Protein AF-A0AAD8P318-F1 (afdb_monomer_lite)

Organism: Tagetes erecta (NCBI:txid13708)

Foldseek 3Di:
DVVVVVVVVVVVVVVVVVLVVLLVVDDPVLDDDPDDDSVVSVVSSVVRVVVVVVVVVVVVVVVVVVVPDDLPQWDWAWADPDPFKIKIWTFQPQDVVLQVVLVVLCVVQVWDFPDWADDNHGITITIIGHDDHDPVVSCVSNSCSRNNPDPPPPDPCVVRHDDDPDDDDDDDDDPDDDDDDDDDDDD

Secondary structure (DSSP, 8-state):
-HHHHHHHHHHHHHHHHHHHHHHHTS-GGG---S---HHHHHHHHHHHHHHHHHHHHHHHHHHHHTTSS-----EEEEEEEETTEEEEEEET---HHHHHHHHHHHHHTTEEEEEEE--SSS-EEEEEEESS--HHHHHHHHHHHHH-S-------GGGTS--------------------------

pLDDT: mean 77.19, std 20.26, range [35.16, 97.5]

Structure (mmCIF, N/CA/C/O backbone):
data_AF-A0AAD8P318-F1
#
_entry.id   AF-A0AAD8P318-F1
#
loop_
_atom_site.group_PDB
_atom_site.id
_atom_site.type_symbol
_atom_site.label_atom_id
_atom_site.label_alt_id
_atom_site.label_comp_id
_atom_site.label_asym_id
_atom_site.label_entity_id
_atom_site.label_seq_id
_atom_site.pdbx_PDB_ins_code
_atom_site.Cartn_x
_atom_site.Cartn_y
_atom_site.Cartn_z
_atom_site.occupancy
_atom_site.B_iso_or_equiv
_atom_site.auth_seq_id
_atom_site.auth_comp_id
_atom_site.auth_asym_id
_atom_site.auth_atom_id
_atom_site.pdbx_PDB_model_num
ATOM 1 N N . MET A 1 1 ? -47.553 7.313 37.717 1.00 63.50 1 MET A N 1
ATOM 2 C CA . MET A 1 1 ? -46.240 7.010 38.356 1.00 63.50 1 MET A CA 1
ATOM 3 C C . MET A 1 1 ? -45.489 5.867 37.672 1.00 63.50 1 MET A C 1
ATOM 5 O O . MET A 1 1 ? -44.271 5.961 37.562 1.00 63.50 1 MET A O 1
ATOM 9 N N . LEU A 1 2 ? -46.178 4.807 37.226 1.00 77.75 2 LEU A N 1
ATOM 10 C CA . LEU A 1 2 ? -45.553 3.622 36.622 1.00 77.75 2 LEU A CA 1
ATOM 11 C C . LEU A 1 2 ? -44.839 3.925 35.290 1.00 77.75 2 LEU A C 1
ATOM 13 O O . LEU A 1 2 ? -43.708 3.497 35.098 1.00 77.75 2 LEU A O 1
ATOM 17 N N . GLU A 1 3 ? -45.439 4.752 34.430 1.00 89.31 3 GLU A N 1
ATOM 18 C CA . GLU A 1 3 ? -44.860 5.144 33.133 1.00 89.31 3 GLU A CA 1
ATOM 19 C C . GLU A 1 3 ? -43.492 5.819 33.263 1.00 89.31 3 GLU A C 1
ATOM 21 O O . GLU A 1 3 ? -42.542 5.424 32.592 1.00 89.31 3 GLU A O 1
ATOM 26 N N . ARG A 1 4 ? -43.340 6.769 34.198 1.00 91.88 4 ARG A N 1
ATOM 27 C CA . ARG A 1 4 ? -42.044 7.423 34.455 1.00 91.88 4 ARG A CA 1
ATOM 28 C C . ARG A 1 4 ? -40.967 6.413 34.867 1.00 91.88 4 ARG A C 1
ATOM 30 O O . ARG A 1 4 ? -39.828 6.527 34.425 1.00 91.88 4 ARG A O 1
ATOM 37 N N . LYS A 1 5 ? -41.323 5.397 35.668 1.00 94.56 5 LYS A N 1
ATOM 38 C CA . LYS A 1 5 ? -40.396 4.323 36.071 1.00 94.56 5 LYS A CA 1
ATOM 39 C C . LYS A 1 5 ? -39.997 3.435 34.887 1.00 94.56 5 LYS A C 1
ATOM 41 O O . LYS A 1 5 ? -38.836 3.042 34.802 1.00 94.56 5 LYS A O 1
ATOM 46 N N . VAL A 1 6 ? -40.932 3.130 33.985 1.00 95.75 6 VAL A N 1
ATOM 47 C CA . VAL A 1 6 ? -40.674 2.321 32.780 1.00 95.75 6 VAL A CA 1
ATOM 48 C C . VAL A 1 6 ? -39.768 3.066 31.800 1.00 95.75 6 VAL A C 1
ATOM 50 O O . VAL A 1 6 ? -38.771 2.501 31.353 1.00 95.75 6 VAL A O 1
ATOM 53 N N . ILE A 1 7 ? -40.056 4.341 31.524 1.00 96.00 7 ILE A N 1
ATOM 54 C CA . ILE A 1 7 ? -39.240 5.186 30.637 1.00 96.00 7 ILE A CA 1
ATOM 55 C C . ILE A 1 7 ? -37.797 5.259 31.145 1.00 96.00 7 ILE A C 1
ATOM 57 O O . ILE A 1 7 ? -36.85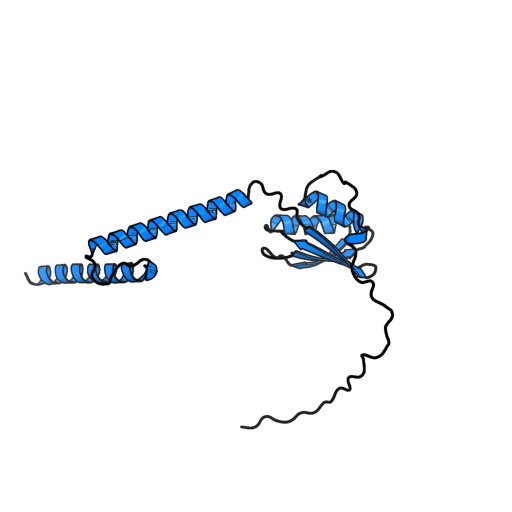1 5.001 30.400 1.00 96.00 7 ILE A O 1
ATOM 61 N N . GLU A 1 8 ? -37.619 5.540 32.433 1.00 97.06 8 GLU A N 1
ATOM 62 C CA . GLU A 1 8 ? -36.293 5.666 33.034 1.00 97.06 8 GLU A CA 1
ATOM 63 C C . GLU A 1 8 ? -35.551 4.314 33.101 1.00 97.06 8 GLU A C 1
ATOM 65 O O . GLU A 1 8 ? -34.338 4.251 32.884 1.00 97.06 8 GLU A O 1
ATOM 70 N N . LYS A 1 9 ? -36.265 3.196 33.294 1.00 95.94 9 LYS A N 1
ATOM 71 C CA . LYS A 1 9 ? -35.682 1.849 33.162 1.00 95.94 9 LYS A CA 1
ATOM 72 C C . LYS A 1 9 ? -35.186 1.586 31.736 1.00 95.94 9 LYS A C 1
ATOM 74 O O . LYS A 1 9 ? -34.059 1.122 31.566 1.00 95.94 9 LYS A O 1
ATOM 79 N N . ASN A 1 10 ? -35.986 1.916 30.723 1.00 97.19 10 ASN A N 1
ATOM 80 C CA . ASN A 1 10 ? -35.607 1.749 29.318 1.00 97.19 10 ASN A CA 1
ATOM 81 C C . ASN A 1 10 ? -34.382 2.599 28.961 1.00 97.19 10 ASN A C 1
ATOM 83 O O . ASN A 1 10 ? -33.467 2.105 28.301 1.00 97.19 10 ASN A O 1
ATOM 87 N N . ARG A 1 11 ? -34.311 3.839 29.461 1.00 97.31 11 ARG A N 1
ATOM 88 C CA . ARG A 1 11 ? -33.149 4.719 29.276 1.00 97.31 11 ARG A CA 1
ATOM 89 C C . ARG A 1 11 ? -31.864 4.096 29.836 1.00 97.31 11 ARG A C 1
ATOM 91 O O . ARG A 1 11 ? -30.849 4.074 29.138 1.00 97.31 11 ARG A O 1
ATOM 98 N N . ARG A 1 12 ? -31.902 3.542 31.056 1.00 96.06 12 ARG A N 1
ATOM 99 C CA . ARG A 1 12 ? -30.741 2.858 31.662 1.00 96.06 12 ARG A CA 1
ATOM 100 C C . ARG A 1 12 ? -30.334 1.599 30.906 1.00 96.06 12 ARG A C 1
ATOM 102 O O . ARG A 1 12 ? -29.145 1.384 30.697 1.00 96.06 12 ARG A O 1
ATOM 109 N N . ASN A 1 13 ? -31.302 0.798 30.466 1.00 96.88 13 ASN A N 1
ATOM 110 C CA . ASN A 1 13 ? -31.024 -0.403 29.679 1.00 96.88 13 ASN A CA 1
ATOM 111 C C . ASN A 1 13 ? -30.355 -0.055 28.345 1.00 96.88 13 ASN A C 1
ATOM 113 O O . ASN A 1 13 ? -29.363 -0.685 27.982 1.00 96.88 13 ASN A O 1
ATOM 117 N N . LYS A 1 14 ? -30.841 0.989 27.659 1.00 97.50 14 LYS A N 1
ATOM 118 C CA . LYS A 1 14 ? -30.218 1.494 26.430 1.00 97.50 14 LYS A CA 1
ATOM 119 C C . LYS A 1 14 ? -28.774 1.926 26.682 1.00 97.50 14 LYS A C 1
ATOM 121 O O . LYS A 1 14 ? -27.883 1.514 25.949 1.00 97.50 14 LYS A O 1
ATOM 126 N N . MET A 1 15 ? -28.538 2.699 27.742 1.00 96.88 15 MET A N 1
ATOM 127 C CA . MET A 1 15 ? -27.191 3.149 28.098 1.00 96.88 15 MET A CA 1
ATOM 128 C C . MET A 1 15 ? -26.251 1.972 28.402 1.00 96.88 15 MET A C 1
ATOM 130 O O . MET A 1 15 ? -25.133 1.924 27.897 1.00 96.88 15 MET A O 1
ATOM 134 N N . LYS A 1 16 ? -26.721 0.975 29.161 1.00 94.56 16 LYS A N 1
ATOM 135 C CA . LYS A 1 16 ? -25.954 -0.244 29.457 1.00 94.56 16 LYS A CA 1
ATOM 136 C C . LYS A 1 16 ? -25.573 -1.010 28.182 1.00 94.56 16 LYS A C 1
ATOM 138 O O . LYS A 1 16 ? -24.446 -1.487 28.079 1.00 94.56 16 LYS A O 1
ATOM 143 N N . GLY A 1 17 ? -26.491 -1.103 27.217 1.00 96.00 17 GLY A N 1
ATOM 144 C CA . GLY A 1 17 ? -26.232 -1.734 25.920 1.00 96.00 17 GLY A CA 1
ATOM 145 C C . GLY A 1 17 ? -25.141 -1.019 25.119 1.00 96.00 17 GLY A C 1
ATOM 146 O O . GLY A 1 17 ? -24.228 -1.671 24.620 1.00 96.00 17 GLY A O 1
ATOM 147 N N . LEU A 1 18 ? -25.190 0.316 25.064 1.00 97.00 18 LEU A N 1
ATOM 148 C CA . LEU A 1 18 ? -24.184 1.125 24.365 1.00 97.00 18 LEU A CA 1
ATOM 149 C C . LEU A 1 18 ? -22.789 0.970 24.976 1.00 97.00 18 LEU A C 1
ATOM 151 O O . LEU A 1 18 ? -21.822 0.785 24.244 1.00 97.00 18 LEU A O 1
ATOM 155 N N . TYR A 1 19 ? -22.686 0.981 26.308 1.00 93.56 19 TYR A N 1
ATOM 156 C CA . TYR A 1 19 ? -21.416 0.726 26.986 1.00 93.56 19 TYR A CA 1
ATOM 157 C C . TYR A 1 19 ? -20.862 -0.657 26.649 1.00 93.56 19 TYR A C 1
ATOM 159 O O . TYR A 1 19 ? -19.695 -0.775 26.291 1.00 93.56 19 TYR A O 1
ATOM 167 N N . SER A 1 20 ? -21.700 -1.697 26.693 1.00 90.81 20 SER A N 1
ATOM 168 C CA . SER A 1 20 ? -21.271 -3.049 26.325 1.00 90.81 20 SER A CA 1
ATOM 169 C C . SER A 1 20 ? -20.695 -3.089 24.911 1.00 90.81 20 SER A C 1
ATOM 171 O O . SER A 1 20 ? -19.613 -3.633 24.723 1.00 90.81 20 SER A O 1
ATOM 173 N N . GLN A 1 21 ? -21.382 -2.486 23.936 1.00 95.50 21 GLN A N 1
ATOM 174 C CA . GLN A 1 21 ? -20.912 -2.422 22.550 1.00 95.50 21 GLN A CA 1
ATOM 175 C C . GLN A 1 21 ? -19.580 -1.681 22.437 1.00 95.50 21 GLN A C 1
ATOM 177 O O . GLN A 1 21 ? -18.642 -2.203 21.840 1.00 95.50 21 GLN A O 1
ATOM 182 N N . LEU A 1 22 ? -19.470 -0.506 23.059 1.00 93.50 22 LEU A N 1
ATOM 183 C CA . LEU A 1 22 ? -18.245 0.288 23.047 1.00 93.50 22 LEU A CA 1
ATOM 184 C C . LEU A 1 22 ? -17.044 -0.523 23.548 1.00 93.50 22 LEU A C 1
ATOM 186 O O . LEU A 1 22 ? -16.010 -0.578 22.890 1.00 93.50 22 LEU A O 1
ATOM 190 N N . PHE A 1 23 ? -17.207 -1.209 24.677 1.00 90.12 23 PHE A N 1
ATOM 191 C CA . PHE A 1 23 ? -16.124 -1.958 25.306 1.00 90.12 23 PHE A CA 1
ATOM 192 C C . PHE A 1 23 ? -15.734 -3.233 24.546 1.00 90.12 23 PHE A C 1
ATOM 194 O O . PHE A 1 23 ? -14.609 -3.706 24.704 1.00 90.12 23 PHE A O 1
ATOM 201 N N . THR A 1 24 ? -16.613 -3.779 23.697 1.00 91.25 24 THR A N 1
ATOM 202 C CA . THR A 1 24 ? -16.249 -4.905 22.814 1.00 91.25 24 THR A CA 1
ATOM 203 C C . THR A 1 24 ? -15.310 -4.510 21.675 1.00 91.25 24 THR A C 1
ATOM 205 O O . THR A 1 24 ? -14.599 -5.368 21.166 1.00 91.25 24 THR A O 1
ATOM 208 N N . LEU A 1 25 ? -15.269 -3.228 21.296 1.00 93.25 25 LEU A N 1
ATOM 209 C CA . LEU A 1 25 ? -14.419 -2.730 20.207 1.00 93.25 25 LEU A CA 1
ATOM 210 C C . LEU A 1 25 ? -12.960 -2.508 20.629 1.00 93.25 25 LEU A C 1
ATOM 212 O O . LEU A 1 25 ? -12.109 -2.235 19.786 1.00 93.25 25 LEU A O 1
ATOM 216 N N . ILE A 1 26 ? -12.674 -2.595 21.927 1.00 90.50 26 ILE A N 1
ATOM 217 C CA . ILE A 1 26 ? -11.338 -2.377 22.476 1.00 90.50 26 ILE A CA 1
ATOM 218 C C . ILE A 1 26 ? -10.582 -3.715 22.470 1.00 90.50 26 ILE A C 1
ATOM 220 O O . ILE A 1 26 ? -11.139 -4.717 22.930 1.00 90.50 26 ILE A O 1
ATOM 224 N N . PRO A 1 27 ? -9.330 -3.765 21.984 1.00 89.44 27 PRO A N 1
ATOM 225 C CA . PRO A 1 27 ? -8.508 -4.969 22.044 1.00 89.44 27 PRO A CA 1
ATOM 226 C C . PRO A 1 27 ? -8.208 -5.413 23.479 1.00 89.44 27 PRO A C 1
ATOM 228 O O . PRO A 1 27 ? -8.004 -4.584 24.362 1.00 89.44 27 PRO A O 1
ATOM 231 N N . ASP A 1 28 ? -8.096 -6.722 23.705 1.00 83.25 28 ASP A N 1
ATOM 232 C CA . ASP A 1 28 ? -7.900 -7.277 25.053 1.00 83.25 28 ASP A CA 1
ATOM 233 C C . ASP A 1 28 ? -6.576 -6.863 25.703 1.00 83.25 28 ASP A C 1
ATOM 235 O O . ASP A 1 28 ? -6.523 -6.665 26.909 1.00 83.25 28 ASP A O 1
ATOM 239 N N . HIS A 1 29 ? -5.525 -6.637 24.909 1.00 80.06 29 HIS A N 1
ATOM 240 C CA . HIS A 1 29 ? -4.244 -6.118 25.402 1.00 80.06 29 HIS A CA 1
ATOM 241 C C . HIS A 1 29 ? -4.310 -4.651 25.860 1.00 80.06 29 HIS A C 1
ATOM 243 O O . HIS A 1 29 ? -3.356 -4.150 26.448 1.00 80.06 29 HIS A O 1
ATOM 249 N N . PHE A 1 30 ? -5.406 -3.956 25.548 1.00 78.31 30 PHE A N 1
ATOM 250 C CA . PHE A 1 30 ? -5.651 -2.563 25.914 1.00 78.31 30 PHE A CA 1
ATOM 251 C C . PHE A 1 30 ? -6.640 -2.437 27.082 1.00 78.31 30 PHE A C 1
ATOM 253 O O . PHE A 1 30 ? -6.758 -1.367 27.673 1.00 78.31 30 PHE A O 1
ATOM 260 N N . LYS A 1 31 ? -7.350 -3.522 27.419 1.00 77.56 31 LYS A N 1
ATOM 261 C CA . LYS A 1 31 ? -8.238 -3.589 28.581 1.00 77.56 31 LYS A CA 1
ATOM 262 C C . LYS A 1 31 ? -7.391 -3.862 29.815 1.00 77.56 31 LYS A C 1
ATOM 264 O O . LYS A 1 31 ? -6.701 -4.882 29.869 1.00 77.56 31 LYS A O 1
ATOM 269 N N . SER A 1 32 ? -7.456 -2.999 30.824 1.00 68.56 32 SER A N 1
ATOM 270 C CA . SER A 1 32 ? -7.006 -3.408 32.152 1.00 68.56 32 SER A CA 1
ATOM 271 C C . SER A 1 32 ? -8.096 -4.259 32.834 1.00 68.56 32 SER A C 1
ATOM 273 O O . SER A 1 32 ? -9.156 -4.527 32.268 1.00 68.56 32 SER A O 1
ATOM 275 N N . LYS A 1 33 ? -7.774 -4.820 34.001 1.00 63.50 33 LYS A N 1
ATOM 276 C CA . LYS A 1 33 ? -8.455 -5.952 34.664 1.00 63.50 33 LYS A CA 1
ATOM 277 C C . LYS A 1 33 ? -9.998 -5.868 34.659 1.00 63.50 33 LYS A C 1
ATOM 279 O O . LYS A 1 33 ? -10.583 -4.810 34.802 1.00 63.50 33 LYS A O 1
ATOM 284 N N . GLU A 1 34 ? -10.673 -7.015 34.599 1.00 58.41 34 GLU A N 1
ATOM 285 C CA . GLU A 1 34 ? -12.116 -7.179 34.310 1.00 58.41 34 GLU A CA 1
ATOM 286 C C . GLU A 1 34 ? -13.117 -6.428 35.239 1.00 58.41 34 GLU A C 1
ATOM 288 O O . GLU A 1 34 ? -14.288 -6.251 34.891 1.00 58.41 34 GLU A O 1
ATOM 293 N N . THR A 1 35 ? -12.672 -5.911 36.391 1.00 61.31 35 THR A N 1
ATOM 294 C CA . THR A 1 35 ? -13.485 -5.242 37.431 1.00 61.31 35 THR A CA 1
ATOM 295 C C . THR A 1 35 ? -13.300 -3.719 37.507 1.00 61.31 35 THR A C 1
ATOM 297 O O . THR A 1 35 ? -13.149 -3.169 38.595 1.00 61.31 35 THR A O 1
ATOM 300 N N . LEU A 1 36 ? -13.309 -3.020 36.372 1.00 65.56 36 LEU A N 1
ATOM 301 C CA . LEU A 1 36 ? -13.204 -1.550 36.343 1.00 65.56 36 LEU A CA 1
ATOM 302 C C . LEU A 1 36 ? -14.562 -0.856 36.452 1.00 65.56 36 LEU A C 1
ATOM 304 O O . LEU A 1 36 ? -15.568 -1.315 35.893 1.00 65.56 36 LEU A O 1
ATOM 308 N N . GLU A 1 37 ? -14.557 0.296 37.119 1.00 84.25 37 GLU A N 1
ATOM 309 C CA . GLU A 1 37 ? -15.672 1.237 37.139 1.00 84.25 37 GLU A CA 1
ATOM 310 C C . GLU A 1 37 ? -15.964 1.747 35.711 1.00 84.25 37 GLU A C 1
ATOM 312 O O . GLU A 1 37 ? -15.061 1.870 34.881 1.00 84.25 37 GLU A O 1
ATOM 317 N N . ILE A 1 38 ? -17.232 2.053 35.389 1.00 85.50 38 ILE A N 1
ATOM 318 C CA . ILE A 1 38 ? -17.640 2.471 34.026 1.00 85.50 38 ILE A CA 1
ATOM 319 C C . ILE A 1 38 ? -16.801 3.663 33.536 1.00 85.50 38 ILE A C 1
ATOM 321 O O . ILE A 1 38 ? -16.453 3.721 32.360 1.00 85.50 38 ILE A O 1
ATOM 325 N N . SER A 1 39 ? -16.463 4.590 34.436 1.00 87.00 39 SER A N 1
ATOM 326 C CA . SER A 1 39 ? -15.660 5.778 34.128 1.00 87.00 39 SER A CA 1
ATOM 327 C C . SER A 1 39 ? -14.256 5.425 33.636 1.00 87.00 39 SER A C 1
ATOM 329 O O . SER A 1 39 ? -13.783 5.981 32.647 1.00 87.00 39 SER A O 1
ATOM 331 N N . GLU A 1 40 ? -13.605 4.472 34.293 1.00 86.94 40 GLU A N 1
ATOM 332 C CA . GLU A 1 40 ? -12.235 4.070 33.982 1.00 86.94 40 GLU A CA 1
ATOM 333 C C . GLU A 1 40 ? -12.168 3.358 32.629 1.00 86.94 40 GLU A C 1
ATOM 335 O O . GLU A 1 40 ? -11.345 3.688 31.781 1.00 86.94 40 GLU A O 1
ATOM 340 N N . ARG A 1 41 ? -13.147 2.497 32.344 1.00 88.19 41 ARG A N 1
ATOM 341 C CA . ARG A 1 41 ? -13.249 1.829 31.040 1.00 88.19 41 ARG A CA 1
ATOM 342 C C . ARG A 1 41 ? -13.572 2.795 29.891 1.00 88.19 41 ARG A C 1
ATOM 344 O O . ARG A 1 41 ? -13.136 2.603 28.755 1.00 88.19 41 ARG A O 1
ATOM 351 N N . VAL A 1 42 ? -14.334 3.859 30.163 1.00 91.69 42 VAL A N 1
ATOM 352 C CA . VAL A 1 42 ? -14.539 4.954 29.197 1.00 91.69 42 VAL A CA 1
ATOM 353 C C . VAL A 1 42 ? -13.225 5.691 28.942 1.00 91.69 42 VAL A C 1
ATOM 355 O O . VAL A 1 42 ? -12.919 5.978 27.787 1.00 91.69 42 VAL A O 1
ATOM 358 N N . TYR A 1 43 ? -12.431 5.947 29.981 1.00 90.88 43 TYR A N 1
ATOM 359 C CA . TYR A 1 43 ? -11.116 6.568 29.836 1.00 90.88 43 TYR A CA 1
ATOM 360 C C . TYR A 1 43 ? -10.165 5.713 28.985 1.00 90.88 43 TYR A C 1
ATOM 362 O O . TYR A 1 43 ? -9.601 6.224 28.022 1.00 90.88 43 TYR A O 1
ATOM 370 N N . GLU A 1 44 ? -10.090 4.400 29.228 1.00 90.88 44 GLU A N 1
ATOM 371 C CA . GLU A 1 44 ? -9.322 3.467 28.383 1.00 90.88 44 GLU A CA 1
ATOM 372 C C . GLU A 1 44 ? -9.752 3.526 26.911 1.00 90.88 44 GLU A C 1
ATOM 374 O O . GLU A 1 44 ? -8.918 3.527 26.004 1.00 90.88 44 GLU A O 1
ATOM 379 N N . THR A 1 45 ? -11.064 3.628 26.665 1.00 93.62 45 THR A N 1
ATOM 380 C CA . THR A 1 45 ? -11.606 3.780 25.307 1.00 93.62 45 THR A CA 1
ATOM 381 C C . THR A 1 45 ? -11.090 5.057 24.643 1.00 93.62 45 THR A C 1
ATOM 383 O O . THR A 1 45 ? -10.723 5.043 23.467 1.00 93.62 45 THR A O 1
ATOM 386 N N . ILE A 1 46 ? -11.056 6.167 25.386 1.00 94.94 46 ILE A N 1
ATOM 387 C CA . ILE A 1 46 ? -10.559 7.458 24.896 1.00 94.94 46 ILE A CA 1
ATOM 388 C C . ILE A 1 46 ? -9.075 7.340 24.550 1.00 94.94 46 ILE A C 1
ATOM 390 O O . ILE A 1 46 ? -8.689 7.671 23.428 1.00 94.94 46 ILE A O 1
ATOM 394 N N . THR A 1 47 ? -8.270 6.785 25.456 1.00 94.12 47 THR A N 1
ATOM 395 C CA . THR A 1 47 ? -6.836 6.565 25.232 1.00 94.12 47 THR A CA 1
ATOM 396 C C . THR A 1 47 ? -6.583 5.678 24.010 1.00 94.12 47 THR A C 1
ATOM 398 O O . THR A 1 47 ? -5.694 5.964 23.204 1.00 94.12 47 THR A O 1
ATOM 401 N N . TYR A 1 48 ? -7.394 4.635 23.806 1.00 95.12 48 TYR A N 1
ATOM 402 C CA . TYR A 1 48 ? -7.292 3.785 22.620 1.00 95.12 48 TYR A CA 1
ATOM 403 C C . TYR A 1 48 ? -7.566 4.568 21.330 1.00 95.12 48 TYR A C 1
ATOM 405 O O . TYR A 1 48 ? -6.771 4.506 20.388 1.00 95.12 48 TYR A O 1
ATOM 413 N N . ILE A 1 49 ? -8.641 5.361 21.295 1.00 96.69 49 ILE A N 1
ATOM 414 C CA . ILE A 1 49 ? -8.979 6.208 20.141 1.00 96.69 49 ILE A CA 1
ATOM 415 C C . ILE A 1 49 ? -7.852 7.205 19.837 1.00 96.69 49 ILE A C 1
ATOM 417 O O . ILE A 1 49 ? -7.508 7.404 18.670 1.00 96.69 49 ILE A O 1
ATOM 421 N N . GLU A 1 50 ? -7.261 7.823 20.858 1.00 96.94 50 GLU A N 1
ATOM 422 C CA . GLU A 1 50 ? -6.125 8.738 20.694 1.00 96.94 50 GLU A CA 1
ATOM 423 C C . GLU A 1 50 ? -4.897 8.025 20.117 1.00 96.94 50 GLU A C 1
ATOM 425 O O . GLU A 1 50 ? -4.280 8.528 19.175 1.00 96.94 50 GLU A O 1
ATOM 430 N N . SER A 1 51 ? -4.600 6.814 20.596 1.00 94.62 51 SER A N 1
ATOM 431 C CA . SER A 1 51 ? -3.497 6.000 20.072 1.00 94.62 51 SER A CA 1
ATOM 432 C C . SER A 1 51 ? -3.685 5.640 18.591 1.00 94.62 51 SER A C 1
ATOM 434 O O . SER A 1 51 ? -2.742 5.726 17.800 1.00 94.62 51 SER A O 1
ATOM 436 N N . LEU A 1 52 ? -4.916 5.310 18.180 1.00 95.56 52 LEU A N 1
ATOM 437 C CA . LEU A 1 52 ? -5.247 5.031 16.783 1.00 95.56 52 LEU A CA 1
ATOM 438 C C . LEU A 1 52 ? -5.081 6.276 15.910 1.00 95.56 52 LEU A C 1
ATOM 440 O O . LEU A 1 52 ? -4.499 6.185 14.828 1.00 95.56 52 LEU A O 1
ATOM 444 N N . LYS A 1 53 ? -5.540 7.441 16.383 1.00 96.12 53 LYS A N 1
ATOM 445 C CA . LYS A 1 53 ? -5.362 8.716 15.670 1.00 96.12 53 LYS A CA 1
ATOM 446 C C . LYS A 1 53 ? -3.881 9.033 15.450 1.00 96.12 53 LYS A C 1
ATOM 448 O O . LYS A 1 53 ? -3.490 9.311 14.318 1.00 96.12 53 LYS A O 1
ATOM 453 N N . ALA A 1 54 ? -3.059 8.913 16.493 1.00 95.56 54 ALA A N 1
ATOM 454 C CA . ALA A 1 54 ? -1.617 9.141 16.402 1.00 95.56 54 ALA A CA 1
ATOM 455 C C . ALA A 1 54 ? -0.927 8.148 15.446 1.00 95.56 54 ALA A C 1
ATOM 457 O O . ALA A 1 54 ? -0.048 8.526 14.668 1.00 95.56 54 ALA A O 1
ATOM 458 N N . ASN A 1 55 ? -1.350 6.880 15.447 1.00 94.44 55 ASN A N 1
ATOM 459 C CA . ASN A 1 55 ? -0.836 5.879 14.510 1.00 94.44 55 ASN A CA 1
ATOM 460 C C . ASN A 1 55 ? -1.188 6.206 13.054 1.00 94.44 55 ASN A C 1
ATOM 462 O O . ASN A 1 55 ? -0.322 6.091 12.184 1.00 94.44 55 ASN A O 1
ATOM 466 N N . ILE A 1 56 ? -2.418 6.649 12.781 1.00 94.69 56 ILE A N 1
ATOM 467 C CA . ILE A 1 56 ? -2.837 7.077 11.437 1.00 94.69 56 ILE A CA 1
ATOM 468 C C . ILE A 1 56 ? -1.990 8.263 10.965 1.00 94.69 56 ILE A C 1
ATOM 470 O O . ILE A 1 56 ? -1.495 8.247 9.837 1.00 94.69 56 ILE A O 1
ATOM 474 N N . GLU A 1 57 ? -1.766 9.260 11.823 1.00 93.44 57 GLU A N 1
ATOM 475 C CA . GLU A 1 57 ? -0.919 10.413 11.505 1.00 93.44 57 GLU A CA 1
ATOM 476 C C . GLU A 1 57 ? 0.532 9.995 11.227 1.00 93.44 57 GLU A C 1
ATOM 478 O O . GLU A 1 57 ? 1.121 10.405 10.229 1.00 93.44 57 GLU A O 1
ATOM 483 N N . LYS A 1 58 ? 1.093 9.092 12.038 1.00 91.44 58 LYS A N 1
ATOM 484 C CA . LYS A 1 58 ? 2.442 8.549 11.828 1.00 91.44 58 LYS A CA 1
ATOM 485 C C . LYS A 1 58 ? 2.567 7.793 10.505 1.00 91.44 58 LYS A C 1
ATOM 487 O O . LYS A 1 58 ? 3.577 7.937 9.817 1.00 91.44 58 LYS A O 1
ATOM 492 N N . ILE A 1 59 ? 1.571 6.984 10.142 1.00 89.06 59 ILE A N 1
ATOM 493 C CA . ILE A 1 59 ? 1.550 6.262 8.860 1.00 89.06 59 ILE A CA 1
ATOM 494 C C . ILE A 1 59 ? 1.433 7.254 7.697 1.00 89.06 59 ILE A C 1
ATOM 496 O O . ILE A 1 59 ? 2.145 7.108 6.703 1.00 89.06 59 ILE A O 1
ATOM 500 N N . LYS A 1 60 ? 0.604 8.294 7.835 1.00 82.56 60 LYS A N 1
ATOM 501 C CA . LYS A 1 60 ? 0.468 9.355 6.833 1.00 82.56 60 LYS A CA 1
ATOM 502 C C . LYS A 1 60 ? 1.774 10.132 6.645 1.00 82.56 60 LYS A C 1
ATOM 504 O O . LYS A 1 60 ? 2.249 10.228 5.522 1.00 82.56 60 LYS A O 1
ATOM 509 N N . ASN A 1 61 ? 2.420 10.561 7.725 1.00 74.56 61 ASN A N 1
ATOM 510 C CA . ASN A 1 61 ? 3.700 11.270 7.657 1.00 74.56 61 ASN A CA 1
ATOM 511 C C . ASN A 1 61 ? 4.816 10.389 7.079 1.00 74.56 61 ASN A C 1
ATOM 513 O O . ASN A 1 61 ? 5.676 10.889 6.366 1.00 74.56 61 ASN A O 1
ATOM 517 N N . LYS A 1 62 ? 4.801 9.071 7.321 1.00 70.12 62 LYS A N 1
ATOM 518 C CA . LYS A 1 62 ? 5.722 8.137 6.649 1.00 70.12 62 LYS A CA 1
ATOM 519 C C . LYS A 1 62 ? 5.433 8.009 5.155 1.00 70.12 62 LYS A C 1
ATOM 521 O O . LYS A 1 62 ? 6.381 7.927 4.380 1.00 70.12 62 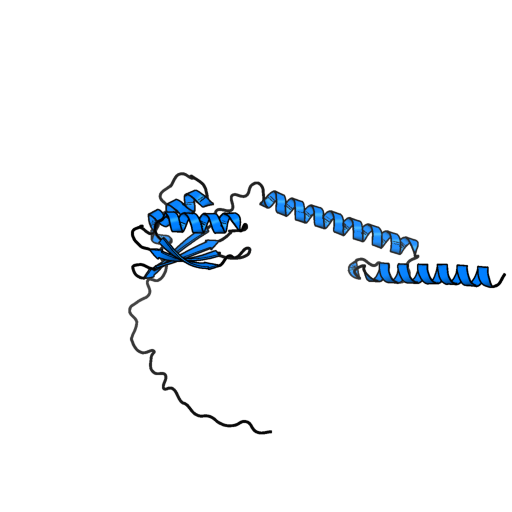LYS A O 1
ATOM 526 N N . LYS A 1 63 ? 4.161 8.004 4.748 1.00 60.25 63 LYS A N 1
ATOM 527 C CA . LYS A 1 63 ? 3.756 8.015 3.336 1.00 60.25 63 LYS A CA 1
ATOM 528 C C . LYS A 1 63 ? 4.158 9.325 2.650 1.00 60.25 63 LYS A C 1
ATOM 530 O O . LYS A 1 63 ? 4.647 9.270 1.528 1.00 60.25 63 LYS A O 1
ATOM 535 N N . ASP A 1 64 ? 4.043 10.458 3.337 1.00 50.84 64 ASP A N 1
ATOM 536 C CA . ASP A 1 64 ? 4.417 11.774 2.807 1.00 50.84 64 ASP A CA 1
ATOM 537 C C . ASP A 1 64 ? 5.948 11.984 2.821 1.00 50.84 64 ASP A C 1
ATOM 539 O O . ASP A 1 64 ? 6.498 12.539 1.875 1.00 50.84 64 ASP A O 1
ATOM 543 N N . ALA A 1 65 ? 6.673 11.422 3.796 1.00 49.97 65 ALA A N 1
ATOM 544 C CA . ALA A 1 65 ? 8.142 11.364 3.802 1.00 49.97 65 ALA A CA 1
ATOM 545 C C . ALA A 1 65 ? 8.721 10.379 2.765 1.00 49.97 65 ALA A C 1
ATOM 547 O O . ALA A 1 65 ? 9.872 10.506 2.370 1.00 49.97 65 ALA A O 1
ATOM 548 N N . HIS A 1 66 ? 7.929 9.410 2.292 1.00 46.06 66 HIS A N 1
ATOM 549 C CA . HIS A 1 66 ? 8.258 8.594 1.113 1.00 46.06 66 HIS A CA 1
ATOM 550 C C . HIS A 1 66 ? 7.680 9.176 -0.190 1.00 46.06 66 HIS A C 1
ATOM 552 O O . HIS A 1 66 ? 7.932 8.628 -1.261 1.00 46.06 66 HIS A O 1
ATOM 558 N N . GLY A 1 67 ? 6.903 10.261 -0.105 1.00 44.84 67 GLY A N 1
ATOM 559 C CA . GLY A 1 67 ? 6.382 11.030 -1.238 1.00 44.84 67 GLY A CA 1
ATOM 560 C C . GLY A 1 67 ? 7.199 12.289 -1.542 1.00 44.84 67 GLY A C 1
ATOM 561 O O . GLY A 1 67 ? 7.076 12.846 -2.628 1.00 44.84 67 GLY A O 1
ATOM 562 N N . ALA A 1 68 ? 8.067 12.711 -0.622 1.00 48.41 68 ALA A N 1
ATOM 563 C CA . ALA A 1 68 ? 8.999 13.811 -0.805 1.00 48.41 68 ALA A CA 1
ATOM 564 C C . ALA A 1 68 ? 10.394 13.380 -0.326 1.00 48.41 68 ALA A C 1
ATOM 566 O O . ALA A 1 68 ? 10.656 13.319 0.869 1.00 48.41 68 ALA A O 1
ATOM 567 N N . SER A 1 69 ? 11.296 13.109 -1.273 1.00 49.44 69 SER A N 1
ATOM 568 C CA . SER A 1 69 ? 12.723 12.844 -1.036 1.00 49.44 69 SER A CA 1
ATOM 569 C C . SER A 1 69 ? 13.097 11.450 -0.507 1.00 49.44 69 SER A C 1
ATOM 571 O O . SER A 1 69 ? 13.842 11.306 0.457 1.00 49.44 69 SER A O 1
ATOM 573 N N . THR A 1 70 ? 12.731 10.408 -1.249 1.00 42.34 70 THR A N 1
ATOM 574 C CA . THR A 1 70 ? 13.769 9.448 -1.651 1.00 42.34 70 THR A CA 1
ATOM 575 C C . THR A 1 70 ? 13.710 9.369 -3.162 1.00 42.34 70 THR A C 1
ATOM 577 O O . THR A 1 70 ? 12.672 9.052 -3.736 1.00 42.34 70 THR A O 1
ATOM 580 N N . SER A 1 71 ? 14.806 9.709 -3.824 1.00 54.94 71 SER A N 1
ATOM 581 C CA . SER A 1 71 ? 15.126 9.171 -5.137 1.00 54.94 71 SER A CA 1
ATOM 582 C C . SER A 1 71 ? 15.186 7.649 -4.987 1.00 54.94 71 SER A C 1
ATOM 584 O O . SER A 1 71 ? 16.253 7.066 -4.825 1.00 54.94 71 SER A O 1
ATOM 586 N N . GLN A 1 72 ? 14.022 6.992 -4.939 1.00 55.00 72 GLN A N 1
ATOM 587 C CA . GLN A 1 72 ? 13.939 5.574 -5.239 1.00 55.00 72 GLN A CA 1
ATOM 588 C C . GLN A 1 72 ? 14.342 5.480 -6.700 1.00 55.00 72 GLN A C 1
ATOM 590 O O . GLN A 1 72 ? 13.531 5.751 -7.580 1.00 55.00 72 GLN A O 1
ATOM 595 N N . SER A 1 73 ? 15.628 5.214 -6.928 1.00 65.88 73 SER A N 1
ATOM 596 C CA . SER A 1 73 ? 16.137 4.877 -8.247 1.00 65.88 73 SER A CA 1
ATOM 597 C C . SER A 1 73 ? 15.287 3.717 -8.739 1.00 65.88 73 SER A C 1
ATOM 599 O O . SER A 1 73 ? 15.267 2.652 -8.120 1.00 65.88 73 SER A O 1
ATOM 601 N N . LEU A 1 74 ? 14.501 3.972 -9.776 1.00 82.00 74 LEU A N 1
ATOM 602 C CA . LEU A 1 74 ? 13.684 2.964 -10.421 1.00 82.00 74 LEU A CA 1
ATOM 603 C C . LEU A 1 74 ? 14.648 2.045 -11.156 1.00 82.00 74 LEU A C 1
ATOM 605 O O . LEU A 1 74 ? 15.468 2.500 -11.956 1.00 82.00 74 LEU A O 1
ATOM 609 N N . GLU A 1 75 ? 14.583 0.764 -10.829 1.00 86.56 75 GLU A N 1
ATOM 610 C CA . GLU A 1 75 ? 15.408 -0.248 -11.467 1.00 86.56 75 GLU A CA 1
ATOM 611 C C . GLU A 1 75 ? 14.712 -0.693 -12.749 1.00 86.56 75 GLU A C 1
ATOM 613 O O . GLU A 1 75 ? 13.530 -1.052 -12.730 1.00 86.56 75 GLU A O 1
ATOM 618 N N . ILE A 1 76 ? 15.440 -0.623 -13.861 1.00 89.94 76 ILE A N 1
ATOM 619 C CA . ILE A 1 76 ? 14.965 -1.017 -15.183 1.00 89.94 76 ILE A CA 1
ATOM 620 C C . ILE A 1 76 ? 15.821 -2.197 -15.619 1.00 89.94 76 ILE A C 1
ATOM 622 O O . ILE A 1 76 ? 17.043 -2.080 -15.674 1.00 89.94 76 ILE A O 1
ATOM 626 N N . GLN A 1 77 ? 15.182 -3.307 -15.963 1.00 90.62 77 GLN A N 1
ATOM 627 C CA . GLN A 1 77 ? 15.838 -4.465 -16.558 1.00 90.62 77 GLN A CA 1
ATOM 628 C C . GLN A 1 77 ? 15.166 -4.754 -17.898 1.00 90.62 77 GLN A C 1
ATOM 630 O O . GLN A 1 77 ? 13.937 -4.745 -17.992 1.00 90.62 77 GLN A O 1
ATOM 635 N N . ILE A 1 78 ? 15.962 -4.983 -18.939 1.00 91.31 78 ILE A N 1
ATOM 636 C CA . ILE A 1 78 ? 15.463 -5.354 -20.263 1.00 91.31 78 ILE A CA 1
ATOM 637 C C . ILE A 1 78 ? 16.091 -6.691 -20.622 1.00 91.31 78 ILE A C 1
ATOM 639 O O . ILE A 1 78 ? 17.312 -6.796 -20.675 1.00 91.31 78 ILE A O 1
ATOM 643 N N . HIS A 1 79 ? 15.247 -7.689 -20.846 1.00 87.44 79 HIS A N 1
ATOM 644 C CA . HIS A 1 79 ? 15.654 -9.032 -21.229 1.00 87.44 79 HIS A CA 1
ATOM 645 C C . HIS A 1 79 ? 15.272 -9.261 -22.686 1.00 87.44 79 HIS A C 1
ATOM 647 O O . HIS A 1 79 ? 14.096 -9.139 -23.042 1.00 87.44 79 HIS A O 1
ATOM 653 N N . GLU A 1 80 ? 16.262 -9.583 -23.513 1.00 88.94 80 GLU A N 1
ATOM 654 C CA . GLU A 1 80 ? 16.038 -9.981 -24.899 1.00 88.94 80 GLU A CA 1
ATOM 655 C C . GLU A 1 80 ? 15.552 -11.431 -24.921 1.00 88.94 80 GLU A C 1
ATOM 657 O O . GLU A 1 80 ? 16.246 -12.335 -24.463 1.00 88.94 80 GLU A O 1
ATOM 662 N N . MET A 1 81 ? 14.332 -11.649 -25.412 1.00 82.56 81 MET A N 1
ATOM 663 C CA . MET A 1 81 ? 13.742 -12.990 -25.503 1.00 82.56 81 MET A CA 1
ATOM 664 C C . MET A 1 81 ? 13.924 -13.584 -26.905 1.00 82.56 81 MET A C 1
ATOM 666 O O . MET A 1 81 ? 13.933 -14.802 -27.068 1.00 82.56 81 MET A O 1
ATOM 670 N N . SER A 1 82 ? 14.020 -12.729 -27.929 1.00 81.50 82 SER A N 1
ATOM 671 C CA . SER A 1 82 ? 14.272 -13.099 -29.327 1.00 81.50 82 SER A CA 1
ATOM 672 C C . SER A 1 82 ? 14.753 -11.880 -30.128 1.00 81.50 82 SER A C 1
ATOM 674 O O . SER A 1 82 ? 14.744 -10.768 -29.610 1.00 81.50 82 SER A O 1
ATOM 676 N N . LEU A 1 83 ? 15.096 -12.075 -31.407 1.00 81.50 83 LEU A N 1
ATOM 677 C CA . LEU A 1 83 ? 15.650 -11.039 -32.295 1.00 81.50 83 LEU A CA 1
ATOM 678 C C . LEU A 1 83 ? 14.832 -9.734 -32.360 1.00 81.50 83 LEU A C 1
ATOM 680 O O . LEU A 1 83 ? 15.402 -8.669 -32.593 1.00 81.50 83 LEU A O 1
ATOM 684 N N . ASP A 1 84 ? 13.510 -9.807 -32.196 1.00 86.94 84 ASP A N 1
ATOM 685 C CA . ASP A 1 84 ? 12.601 -8.660 -32.246 1.00 86.94 84 ASP A CA 1
ATOM 686 C C . ASP A 1 84 ? 11.688 -8.558 -31.017 1.00 86.94 84 ASP A C 1
ATOM 688 O O . ASP A 1 84 ? 10.749 -7.769 -31.037 1.00 86.94 84 ASP A O 1
ATOM 692 N N . ALA A 1 85 ? 11.924 -9.304 -29.932 1.00 89.25 85 ALA A N 1
ATOM 693 C CA . ALA A 1 85 ? 11.032 -9.276 -28.768 1.00 89.25 85 ALA A CA 1
ATOM 694 C C . ALA A 1 85 ? 11.772 -9.197 -27.433 1.00 89.25 85 ALA A C 1
ATOM 696 O O . ALA A 1 85 ? 12.647 -10.016 -27.149 1.00 89.25 85 ALA A O 1
ATOM 697 N N . ASP A 1 86 ? 11.314 -8.275 -26.581 1.00 90.81 86 ASP A N 1
ATOM 698 C CA . ASP A 1 86 ? 11.890 -8.003 -25.265 1.00 90.81 86 ASP A CA 1
ATOM 699 C C . ASP A 1 86 ? 10.857 -8.027 -24.150 1.00 90.81 86 ASP A C 1
ATOM 701 O O . ASP A 1 86 ? 9.669 -7.729 -24.341 1.00 90.81 86 ASP A O 1
ATOM 705 N N . VAL A 1 87 ? 11.359 -8.282 -22.946 1.00 91.12 87 VAL A N 1
ATOM 706 C CA . VAL A 1 87 ? 10.637 -8.076 -21.694 1.00 91.12 87 VAL A CA 1
ATOM 707 C C . VAL A 1 87 ? 11.310 -6.960 -20.907 1.00 91.12 87 VAL A C 1
ATOM 709 O O . VAL A 1 87 ? 12.464 -7.069 -20.495 1.00 91.12 87 VAL A O 1
ATOM 712 N N . VAL A 1 88 ? 10.562 -5.886 -20.664 1.00 91.75 88 VAL A N 1
ATOM 713 C CA . VAL A 1 88 ? 10.981 -4.764 -19.820 1.00 91.75 88 VAL A CA 1
ATOM 714 C C . VAL A 1 88 ? 10.347 -4.919 -18.442 1.00 91.75 88 VAL A C 1
ATOM 716 O O . VAL A 1 88 ? 9.121 -4.952 -18.307 1.00 91.75 88 VAL A O 1
ATOM 719 N N . LEU A 1 89 ? 11.186 -4.979 -17.415 1.00 90.25 89 LEU A N 1
ATOM 720 C CA . LEU A 1 89 ? 10.799 -5.023 -16.010 1.00 90.25 89 LEU A CA 1
ATOM 721 C C . LEU A 1 89 ? 11.179 -3.698 -15.359 1.00 90.25 89 LEU A C 1
ATOM 723 O O . LEU A 1 89 ? 12.322 -3.253 -15.460 1.00 90.25 89 LEU A O 1
ATOM 727 N N . ILE A 1 90 ? 10.217 -3.065 -14.690 1.00 91.06 90 ILE A N 1
ATOM 728 C CA . ILE A 1 90 ? 10.455 -1.815 -13.967 1.00 91.06 90 ILE A CA 1
ATOM 729 C C . ILE A 1 90 ? 9.965 -1.960 -12.535 1.00 91.06 90 ILE A C 1
ATOM 731 O O . ILE A 1 90 ? 8.759 -2.054 -12.273 1.00 91.06 90 ILE A O 1
ATOM 735 N N . THR A 1 91 ? 10.911 -1.950 -11.602 1.00 85.69 91 THR A N 1
ATOM 736 C CA . THR A 1 91 ? 10.644 -2.098 -10.171 1.00 85.69 91 THR A CA 1
ATOM 737 C C . THR A 1 91 ? 10.518 -0.729 -9.512 1.00 85.69 91 THR A C 1
ATOM 739 O O . THR A 1 91 ? 11.308 0.178 -9.763 1.00 85.69 91 THR A O 1
ATOM 742 N N . GLY A 1 92 ? 9.516 -0.574 -8.641 1.00 82.62 92 GLY A N 1
ATOM 743 C CA . GLY A 1 92 ? 9.300 0.653 -7.863 1.00 82.62 92 GLY A CA 1
ATOM 744 C C . GLY A 1 92 ? 8.294 1.643 -8.463 1.00 82.62 92 GLY A C 1
ATOM 745 O O . GLY A 1 92 ? 8.095 2.723 -7.905 1.00 82.62 92 GLY A O 1
ATOM 746 N N . LEU A 1 93 ? 7.606 1.284 -9.553 1.00 85.25 93 LEU A N 1
ATOM 747 C CA . LEU A 1 93 ? 6.504 2.073 -10.113 1.00 85.25 93 LEU A CA 1
ATOM 748 C C . LEU A 1 93 ? 5.286 2.077 -9.174 1.00 85.25 93 LEU A C 1
ATOM 750 O O . LEU A 1 93 ? 4.468 1.165 -9.175 1.00 85.25 93 LEU A O 1
ATOM 754 N N . LYS A 1 94 ? 5.138 3.139 -8.376 1.00 80.81 94 LYS A N 1
ATOM 755 C CA . LYS A 1 94 ? 4.039 3.256 -7.398 1.00 80.81 94 LYS A CA 1
ATOM 756 C C . LYS A 1 94 ? 2.748 3.849 -7.961 1.00 80.81 94 LYS A C 1
ATOM 758 O O . LYS A 1 94 ? 1.672 3.560 -7.445 1.00 80.81 94 LYS A O 1
ATOM 763 N N . ASN A 1 95 ? 2.844 4.685 -8.997 1.00 83.88 95 ASN A N 1
ATOM 764 C CA . ASN A 1 95 ? 1.705 5.443 -9.516 1.00 83.88 95 ASN A CA 1
ATOM 765 C C . ASN A 1 95 ? 1.332 4.993 -10.928 1.00 83.88 95 ASN A C 1
ATOM 767 O O . ASN A 1 95 ? 2.195 4.831 -11.792 1.00 83.88 95 ASN A O 1
ATOM 771 N N . GLN A 1 96 ? 0.027 4.911 -11.187 1.00 86.00 96 GLN A N 1
ATOM 772 C CA . GLN A 1 96 ? -0.505 4.549 -12.500 1.00 86.00 96 GLN A CA 1
ATOM 773 C C . GLN A 1 96 ? -0.145 5.577 -13.591 1.00 86.00 96 GLN A C 1
ATOM 775 O O . GLN A 1 96 ? -0.025 5.222 -14.759 1.00 86.00 96 GLN A O 1
ATOM 780 N N . SER A 1 97 ? 0.082 6.845 -13.228 1.00 86.50 97 SER A N 1
ATOM 781 C CA . SER A 1 97 ? 0.555 7.873 -14.166 1.00 86.50 97 SER A CA 1
ATOM 782 C C . SER A 1 97 ? 1.914 7.515 -14.772 1.00 86.50 97 SER A C 1
ATOM 784 O O . SER A 1 97 ? 2.043 7.525 -15.993 1.00 86.50 97 SER A O 1
ATOM 786 N N . HIS A 1 98 ? 2.876 7.107 -13.935 1.00 88.12 98 HIS A N 1
ATOM 787 C CA . HIS A 1 98 ? 4.207 6.692 -14.381 1.00 88.12 98 HIS A CA 1
ATOM 788 C C . HIS A 1 98 ? 4.154 5.423 -15.233 1.00 88.12 98 HIS A C 1
ATOM 790 O O . HIS A 1 98 ? 4.891 5.302 -16.203 1.00 88.12 98 HIS A O 1
ATOM 796 N N . PHE A 1 99 ? 3.243 4.499 -14.921 1.00 92.75 99 PHE A N 1
ATOM 797 C CA . PHE A 1 99 ? 3.007 3.327 -15.762 1.00 92.75 99 PHE A CA 1
ATOM 798 C C . PHE A 1 99 ? 2.573 3.723 -17.185 1.00 92.75 99 PHE A C 1
ATOM 800 O O . PHE A 1 99 ? 3.130 3.229 -18.163 1.00 92.75 99 PHE A O 1
ATOM 807 N N . TYR A 1 100 ? 1.643 4.673 -17.327 1.00 93.75 100 TYR A N 1
ATOM 808 C CA . TYR A 1 100 ? 1.254 5.172 -18.650 1.00 93.75 100 TYR A CA 1
ATOM 809 C C . TYR A 1 100 ? 2.347 6.002 -19.336 1.00 93.75 100 TYR A C 1
ATOM 811 O O . TYR A 1 100 ? 2.445 5.970 -20.562 1.00 93.75 100 TYR A O 1
ATOM 819 N N . ASP A 1 101 ? 3.168 6.736 -18.581 1.00 92.75 101 ASP A N 1
ATOM 820 C CA . ASP A 1 101 ? 4.344 7.431 -19.121 1.00 92.75 101 ASP A CA 1
ATOM 821 C C . ASP A 1 101 ? 5.348 6.451 -19.744 1.00 92.75 101 ASP A C 1
ATOM 823 O O . ASP A 1 101 ? 5.885 6.716 -20.823 1.00 92.75 101 ASP A O 1
ATOM 827 N N . VAL A 1 102 ? 5.555 5.295 -19.107 1.00 93.88 102 VAL A N 1
ATOM 828 C CA . VAL A 1 102 ? 6.392 4.212 -19.640 1.00 93.88 102 VAL A CA 1
ATOM 829 C C . VAL A 1 102 ? 5.805 3.659 -20.936 1.00 93.88 102 VAL A C 1
ATOM 831 O O . VAL A 1 102 ? 6.524 3.600 -21.929 1.00 93.88 102 VAL A O 1
ATOM 834 N N . ILE A 1 103 ? 4.506 3.336 -20.974 1.00 94.31 103 ILE A N 1
ATOM 835 C CA . ILE A 1 103 ? 3.847 2.842 -22.200 1.00 94.31 103 ILE A CA 1
ATOM 836 C C . ILE A 1 103 ? 4.011 3.844 -23.346 1.00 94.31 103 ILE A C 1
ATOM 838 O O . ILE A 1 103 ? 4.411 3.463 -24.443 1.00 94.31 103 ILE A O 1
ATOM 842 N N . ARG A 1 104 ? 3.766 5.135 -23.088 1.00 94.06 104 ARG A N 1
ATOM 843 C CA . ARG A 1 104 ? 3.964 6.199 -24.087 1.00 94.06 104 ARG A CA 1
ATOM 844 C C . ARG A 1 104 ? 5.412 6.299 -24.555 1.00 94.06 104 ARG A C 1
ATOM 846 O O . ARG A 1 104 ? 5.663 6.576 -25.722 1.00 94.06 104 ARG A O 1
ATOM 853 N N . THR A 1 105 ? 6.364 6.110 -23.650 1.00 93.38 105 THR A N 1
ATOM 854 C 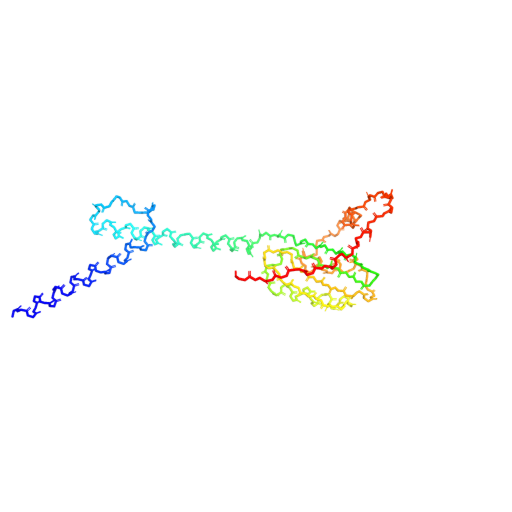CA . THR A 1 105 ? 7.789 6.179 -23.987 1.00 93.38 105 THR A CA 1
ATOM 855 C C . THR A 1 105 ? 8.211 5.001 -24.844 1.00 93.38 105 THR A C 1
ATOM 857 O O . THR A 1 105 ? 8.948 5.212 -25.801 1.00 93.38 105 THR A O 1
ATOM 860 N N . LEU A 1 106 ? 7.725 3.795 -24.543 1.00 92.62 106 LEU A N 1
ATOM 861 C CA . LEU A 1 106 ? 7.941 2.598 -25.358 1.00 92.62 106 LEU A CA 1
ATOM 862 C C . LEU A 1 106 ? 7.344 2.778 -26.764 1.00 92.62 106 LEU A C 1
ATOM 864 O O . LEU A 1 106 ? 8.054 2.622 -27.752 1.00 92.62 106 LEU A O 1
ATOM 868 N N . ASP A 1 107 ? 6.109 3.265 -26.866 1.00 90.38 107 ASP A N 1
ATOM 869 C CA . ASP A 1 107 ? 5.488 3.595 -28.157 1.00 90.38 107 ASP A CA 1
ATOM 870 C C . ASP A 1 107 ? 6.321 4.632 -28.946 1.00 90.38 107 ASP A C 1
ATOM 872 O O . ASP A 1 107 ? 6.664 4.441 -30.114 1.00 90.38 107 ASP A O 1
ATOM 876 N N . HIS A 1 108 ? 6.801 5.685 -28.273 1.00 89.62 108 HIS A N 1
ATOM 877 C CA . HIS A 1 108 ? 7.693 6.684 -28.874 1.00 89.62 108 HIS A CA 1
ATOM 878 C C . HIS A 1 108 ? 9.108 6.155 -29.192 1.00 89.62 108 HIS A C 1
ATOM 880 O O . HIS A 1 108 ? 9.878 6.778 -29.933 1.00 89.62 108 HIS A O 1
ATOM 886 N N . CYS A 1 109 ? 9.490 5.007 -28.636 1.00 85.69 109 CYS A N 1
ATOM 887 C CA . CYS A 1 109 ? 10.695 4.282 -29.023 1.00 85.69 109 CYS A CA 1
ATOM 888 C C . CYS A 1 109 ? 10.524 3.521 -30.343 1.00 85.69 109 CYS A C 1
ATOM 890 O O . CYS A 1 109 ? 11.513 3.010 -30.861 1.00 85.69 109 CYS A O 1
ATOM 892 N N . GLY A 1 110 ? 9.318 3.478 -30.914 1.00 84.12 110 GLY A N 1
ATOM 893 C CA . GLY A 1 110 ? 9.032 2.673 -32.095 1.00 84.12 110 GLY A CA 1
ATOM 894 C C . GLY A 1 110 ? 8.969 1.183 -31.768 1.00 84.12 110 GLY A C 1
ATOM 895 O O . GLY A 1 110 ? 9.340 0.365 -32.611 1.00 84.12 110 GLY A O 1
ATOM 896 N N . THR A 1 111 ? 8.550 0.837 -30.549 1.00 90.25 111 THR A N 1
ATOM 897 C CA . THR A 1 111 ? 8.211 -0.536 -30.168 1.00 90.25 111 THR A CA 1
ATOM 898 C C . THR A 1 111 ? 6.699 -0.719 -30.154 1.00 90.25 111 THR A C 1
ATOM 900 O O . THR A 1 111 ? 5.954 0.237 -29.947 1.00 90.25 111 THR A O 1
ATOM 903 N N . ASP A 1 112 ? 6.247 -1.954 -30.354 1.00 92.31 112 ASP A N 1
ATOM 904 C CA . ASP A 1 112 ? 4.843 -2.317 -30.170 1.00 92.31 112 ASP A CA 1
ATOM 905 C C . ASP A 1 112 ? 4.679 -3.004 -28.818 1.00 92.31 112 ASP A C 1
ATOM 907 O O . ASP A 1 112 ? 5.198 -4.098 -28.596 1.00 92.31 112 ASP A O 1
ATOM 911 N N . VAL A 1 113 ? 3.952 -2.371 -27.898 1.00 93.88 113 VAL A N 1
ATOM 912 C CA . VAL A 1 113 ? 3.661 -2.955 -26.584 1.00 93.88 113 VAL A CA 1
ATOM 913 C C . VAL A 1 113 ? 2.556 -4.001 -26.739 1.00 93.88 113 VAL A C 1
ATOM 915 O O . VAL A 1 113 ? 1.389 -3.661 -26.923 1.00 93.88 113 VAL A O 1
ATOM 918 N N . MET A 1 114 ? 2.920 -5.280 -26.657 1.00 92.75 114 MET A N 1
ATOM 919 C CA . MET A 1 114 ? 1.990 -6.405 -26.796 1.00 92.75 114 MET A CA 1
ATOM 920 C C . MET A 1 114 ? 1.266 -6.739 -25.494 1.00 92.75 114 MET A C 1
ATOM 922 O O . MET A 1 114 ? 0.080 -7.070 -25.497 1.00 92.75 114 MET A O 1
ATOM 926 N N . HIS A 1 115 ? 1.984 -6.669 -24.376 1.00 93.62 115 HIS A N 1
ATOM 927 C CA . HIS A 1 115 ? 1.434 -6.939 -23.055 1.00 93.62 115 HIS A CA 1
ATOM 928 C C . HIS A 1 115 ? 2.011 -5.956 -22.046 1.00 93.62 115 HIS A C 1
ATOM 930 O O . HIS A 1 115 ? 3.196 -5.638 -22.094 1.00 93.62 115 HIS A O 1
ATOM 936 N N . ALA A 1 116 ? 1.178 -5.484 -21.125 1.00 95.31 116 ALA A N 1
ATOM 937 C CA . ALA A 1 116 ? 1.596 -4.601 -20.050 1.00 95.31 116 ALA A CA 1
ATOM 938 C C . ALA A 1 116 ? 0.840 -4.965 -18.774 1.00 95.31 116 ALA A C 1
ATOM 940 O O . ALA A 1 116 ? -0.392 -5.017 -18.767 1.00 95.31 116 ALA A O 1
ATOM 941 N N . ASN A 1 117 ? 1.580 -5.180 -17.693 1.00 95.44 117 ASN A N 1
ATOM 942 C CA . ASN A 1 117 ? 1.035 -5.496 -16.384 1.00 95.44 117 ASN A CA 1
ATOM 943 C C . ASN A 1 117 ? 1.563 -4.504 -15.345 1.00 95.44 117 ASN A C 1
ATOM 945 O O .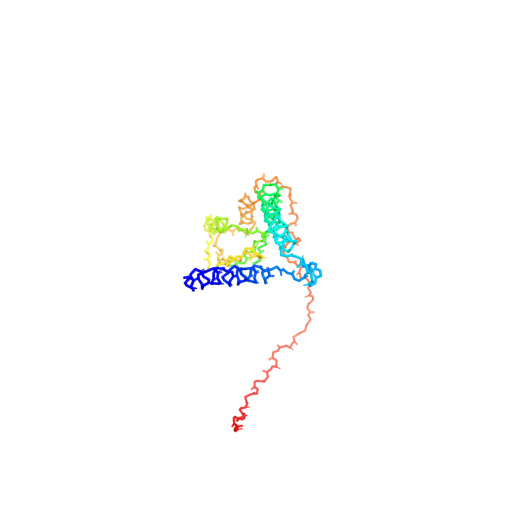 ASN A 1 117 ? 2.775 -4.334 -15.193 1.00 95.44 117 ASN A O 1
ATOM 949 N N . PHE A 1 118 ? 0.649 -3.856 -14.624 1.00 93.88 118 PHE A N 1
ATOM 950 C CA . PHE A 1 118 ? 0.989 -2.913 -13.564 1.00 93.88 118 PHE A CA 1
ATOM 951 C C . PHE A 1 118 ? 1.029 -3.615 -12.208 1.00 93.88 118 PHE A C 1
ATOM 953 O O . PHE A 1 118 ? 0.091 -4.320 -11.835 1.00 93.88 118 PHE A O 1
ATOM 960 N N . SER A 1 119 ? 2.077 -3.344 -11.432 1.00 91.56 119 SER A N 1
ATOM 961 C CA . SER A 1 119 ? 2.187 -3.799 -10.048 1.00 91.56 119 SER A CA 1
ATOM 962 C C . SER A 1 119 ? 2.668 -2.667 -9.149 1.00 91.56 119 SER A C 1
ATOM 964 O O . SER A 1 119 ? 3.735 -2.105 -9.368 1.00 91.56 119 SER A O 1
ATOM 966 N N . ALA A 1 120 ? 1.891 -2.353 -8.108 1.00 82.38 120 ALA A N 1
ATOM 967 C CA . ALA A 1 120 ? 2.244 -1.326 -7.123 1.00 82.38 120 ALA A CA 1
ATOM 968 C C . ALA A 1 120 ? 3.220 -1.829 -6.040 1.00 82.38 120 ALA A C 1
ATOM 970 O O . ALA A 1 120 ? 3.821 -1.027 -5.324 1.00 82.38 120 ALA A O 1
ATOM 971 N N . CYS A 1 121 ? 3.350 -3.152 -5.890 1.00 81.38 121 CYS A N 1
ATOM 972 C CA . CYS A 1 121 ? 4.160 -3.799 -4.852 1.00 81.38 121 CYS A CA 1
ATOM 973 C C . CYS A 1 121 ? 5.248 -4.723 -5.424 1.00 81.38 121 CYS A C 1
ATOM 975 O O . CYS A 1 121 ? 5.897 -5.432 -4.662 1.00 81.38 121 CYS A O 1
ATOM 977 N N . GLY A 1 122 ? 5.452 -4.718 -6.742 1.00 86.00 122 GLY A N 1
ATOM 978 C CA . GLY A 1 122 ? 6.441 -5.539 -7.438 1.00 86.00 122 GLY A CA 1
ATOM 979 C C . GLY A 1 122 ? 6.825 -4.935 -8.793 1.00 86.00 122 GLY A C 1
ATOM 980 O O . GLY A 1 122 ? 6.506 -3.771 -9.048 1.00 86.00 122 GLY A O 1
ATOM 981 N N . PRO A 1 123 ? 7.505 -5.697 -9.664 1.00 90.06 123 PRO A N 1
ATOM 982 C CA . PRO A 1 123 ? 7.875 -5.228 -10.993 1.00 90.06 123 PRO A CA 1
ATOM 983 C C . PRO A 1 123 ? 6.638 -5.029 -11.871 1.00 90.06 123 PRO A C 1
ATOM 985 O O . PRO A 1 123 ? 5.776 -5.906 -11.963 1.00 90.06 123 PRO A O 1
ATOM 988 N N . SER A 1 124 ? 6.558 -3.887 -12.546 1.00 94.44 124 SER A N 1
ATOM 989 C CA . SER A 1 124 ? 5.663 -3.750 -13.697 1.00 94.44 124 SER A CA 1
ATOM 990 C C . SER A 1 124 ? 6.348 -4.360 -14.917 1.00 94.44 124 SER A C 1
ATOM 992 O O . SER A 1 124 ? 7.538 -4.131 -15.130 1.00 94.44 124 SER A O 1
ATOM 994 N N . THR A 1 125 ? 5.612 -5.157 -15.687 1.00 94.81 125 THR A N 1
ATOM 995 C CA . THR A 1 125 ? 6.154 -5.954 -16.801 1.00 94.81 125 THR A CA 1
ATOM 996 C C . THR A 1 125 ? 5.577 -5.468 -18.123 1.00 94.81 125 THR A C 1
ATOM 998 O O . THR A 1 125 ? 4.366 -5.259 -18.217 1.00 94.81 125 THR A O 1
ATOM 1001 N N . PHE A 1 126 ? 6.420 -5.322 -19.144 1.00 95.56 126 PHE A N 1
ATOM 1002 C CA . PHE A 1 126 ? 6.017 -4.950 -20.498 1.00 95.56 126 PHE A CA 1
ATOM 1003 C C . PHE A 1 126 ? 6.654 -5.905 -21.503 1.00 95.56 126 PHE A C 1
ATOM 1005 O O . PHE A 1 126 ? 7.873 -6.030 -21.542 1.00 95.56 126 PHE A O 1
ATOM 1012 N N . HIS A 1 127 ? 5.837 -6.548 -22.329 1.00 94.06 127 HIS A N 1
ATOM 1013 C CA . HIS A 1 127 ? 6.306 -7.327 -23.470 1.00 94.06 127 HIS A CA 1
ATOM 1014 C C . HIS A 1 127 ? 6.220 -6.437 -24.696 1.00 94.06 127 HIS A C 1
ATOM 1016 O O . HIS A 1 127 ? 5.137 -5.927 -25.016 1.00 94.06 127 HIS A O 1
ATOM 1022 N N . VAL A 1 128 ? 7.352 -6.234 -25.357 1.00 94.25 128 VAL A N 1
ATOM 1023 C CA . VAL A 1 128 ? 7.465 -5.301 -26.475 1.00 94.25 128 VAL A CA 1
ATOM 1024 C C . VAL A 1 128 ? 8.074 -5.993 -27.683 1.00 94.25 128 VAL A C 1
ATOM 1026 O O . VAL A 1 128 ? 9.032 -6.747 -27.546 1.00 94.25 128 VAL A O 1
ATOM 1029 N N . ASN A 1 129 ? 7.524 -5.722 -28.866 1.00 93.06 129 ASN A N 1
ATOM 1030 C CA . ASN A 1 129 ? 8.175 -6.054 -30.127 1.00 93.06 129 ASN A CA 1
ATOM 1031 C C . ASN A 1 129 ? 9.013 -4.848 -30.586 1.00 93.06 129 ASN A C 1
ATOM 1033 O O . ASN A 1 129 ? 8.517 -3.720 -30.708 1.00 93.06 129 ASN A O 1
ATOM 1037 N N . ARG A 1 130 ? 10.303 -5.085 -30.798 1.00 87.88 130 ARG A N 1
ATOM 1038 C CA . ARG A 1 130 ? 11.319 -4.116 -31.180 1.00 87.88 130 ARG A CA 1
ATOM 1039 C C . ARG A 1 130 ? 11.392 -4.025 -32.704 1.00 87.88 130 ARG A C 1
ATOM 1041 O O . ARG A 1 130 ? 11.819 -4.949 -33.378 1.00 87.88 130 ARG A O 1
ATOM 1048 N N . LYS A 1 131 ? 11.046 -2.865 -33.273 1.00 85.44 131 LYS A N 1
ATOM 1049 C CA . LYS A 1 131 ? 11.095 -2.682 -34.737 1.00 85.44 131 LYS A CA 1
ATOM 1050 C C . LYS A 1 131 ? 12.468 -2.259 -35.250 1.00 85.44 131 LYS A C 1
ATOM 1052 O O . LYS A 1 131 ? 13.012 -2.865 -36.165 1.00 85.44 131 LYS A O 1
ATOM 1057 N N . LYS A 1 132 ? 12.976 -1.128 -34.752 1.00 77.88 132 LYS A N 1
ATOM 1058 C CA . LYS A 1 132 ? 14.180 -0.455 -35.289 1.00 77.88 132 LYS A CA 1
ATOM 1059 C C . LYS A 1 132 ? 15.050 0.220 -34.229 1.00 77.88 132 LYS A C 1
ATOM 1061 O O . LYS A 1 132 ? 15.991 0.922 -34.583 1.00 77.88 132 LYS A O 1
ATOM 1066 N N . ILE A 1 133 ? 14.702 0.085 -32.954 1.00 84.31 133 ILE A N 1
ATOM 1067 C CA . ILE A 1 133 ? 15.434 0.718 -31.857 1.00 84.31 133 ILE A CA 1
ATOM 1068 C C . ILE A 1 133 ? 16.411 -0.281 -31.245 1.00 84.31 133 ILE A C 1
ATOM 1070 O O . ILE A 1 133 ? 16.111 -1.464 -31.191 1.00 84.31 133 ILE A O 1
ATOM 1074 N N . GLU A 1 134 ? 17.569 0.179 -30.788 1.00 86.25 134 GLU A N 1
ATOM 1075 C CA . GLU A 1 134 ? 18.500 -0.633 -30.004 1.00 86.25 134 GLU A CA 1
ATOM 1076 C C . GLU A 1 134 ? 18.040 -0.713 -28.534 1.00 86.25 134 GLU A C 1
ATOM 1078 O O . GLU A 1 134 ? 17.488 0.260 -28.008 1.00 86.25 134 GLU A O 1
ATOM 1083 N N . VAL A 1 135 ? 18.290 -1.834 -27.837 1.00 86.50 135 VAL A N 1
ATOM 1084 C CA . VAL A 1 135 ? 17.965 -1.985 -26.396 1.00 86.50 135 VAL A CA 1
ATOM 1085 C C . VAL A 1 135 ? 18.496 -0.809 -25.584 1.00 86.50 135 VAL A C 1
ATOM 1087 O O . VAL A 1 135 ? 17.793 -0.252 -24.741 1.00 86.50 135 VAL A O 1
ATOM 1090 N N . MET A 1 136 ? 19.724 -0.385 -25.882 1.00 85.12 136 MET A N 1
ATOM 1091 C CA . MET A 1 136 ? 20.392 0.698 -25.167 1.00 85.12 136 MET A CA 1
ATOM 1092 C C . MET A 1 136 ? 19.687 2.041 -25.316 1.00 85.12 136 MET A C 1
ATOM 1094 O O . MET A 1 136 ? 19.596 2.809 -24.354 1.00 85.12 136 MET A O 1
ATOM 1098 N N . ASP A 1 137 ? 19.143 2.330 -26.494 1.00 88.31 137 ASP A N 1
ATOM 1099 C CA . ASP A 1 137 ? 18.370 3.548 -26.718 1.00 88.31 137 ASP A CA 1
ATOM 1100 C C . ASP A 1 137 ? 17.027 3.504 -25.985 1.00 88.31 137 ASP A C 1
ATOM 1102 O O . ASP A 1 137 ? 16.589 4.525 -25.438 1.00 88.31 137 ASP A O 1
ATOM 1106 N N . MET A 1 138 ? 16.400 2.326 -25.928 1.00 89.44 138 MET A N 1
ATOM 1107 C CA . MET A 1 138 ? 15.182 2.095 -25.151 1.00 89.44 138 MET A CA 1
ATOM 1108 C C . MET A 1 138 ? 15.440 2.317 -23.655 1.00 89.44 138 MET A C 1
ATOM 1110 O O . MET A 1 138 ? 14.767 3.139 -23.026 1.00 89.44 138 MET A O 1
ATOM 1114 N N . TYR A 1 139 ? 16.473 1.670 -23.107 1.00 89.88 139 TYR A N 1
ATOM 1115 C CA . TYR A 1 139 ? 16.893 1.829 -21.716 1.00 89.88 139 TYR A CA 1
ATOM 1116 C C . TYR A 1 139 ? 17.202 3.290 -21.386 1.00 89.88 139 TYR A C 1
ATOM 1118 O O . TYR A 1 139 ? 16.686 3.829 -20.409 1.00 89.88 139 TYR A O 1
ATOM 1126 N N . ARG A 1 140 ? 17.985 3.982 -22.225 1.00 88.88 140 ARG A N 1
ATOM 1127 C CA . ARG A 1 140 ? 18.363 5.385 -21.995 1.00 88.88 140 ARG A CA 1
ATOM 1128 C C . ARG A 1 140 ? 17.143 6.304 -21.921 1.00 88.88 140 ARG A C 1
ATOM 1130 O O . ARG A 1 140 ? 17.109 7.207 -21.082 1.00 88.88 140 ARG A O 1
ATOM 1137 N N . LYS A 1 141 ? 16.148 6.096 -22.790 1.00 90.75 141 LYS A N 1
ATOM 1138 C CA . LYS A 1 141 ? 14.899 6.875 -22.791 1.00 90.75 141 LYS A CA 1
ATOM 1139 C C . LYS A 1 141 ? 14.063 6.602 -21.540 1.00 90.75 141 LYS A C 1
ATOM 1141 O O . LYS A 1 141 ? 13.613 7.558 -20.909 1.00 90.75 141 LYS A O 1
ATOM 1146 N N . LEU A 1 142 ? 13.917 5.336 -21.148 1.00 90.88 142 LEU A N 1
ATOM 1147 C CA . LEU A 1 142 ? 13.207 4.947 -19.926 1.00 90.88 142 LEU A CA 1
ATOM 1148 C C . LEU A 1 142 ? 13.901 5.485 -18.670 1.00 90.88 142 LEU A C 1
ATOM 1150 O O . LEU A 1 142 ? 13.260 6.104 -17.825 1.00 90.88 142 LEU A O 1
ATOM 1154 N N . ASN A 1 143 ? 15.221 5.332 -18.584 1.00 88.69 143 ASN A N 1
ATOM 1155 C CA . ASN A 1 143 ? 16.016 5.814 -17.462 1.00 88.69 143 ASN A CA 1
ATOM 1156 C C . ASN A 1 143 ? 15.933 7.340 -17.331 1.00 88.69 143 ASN A C 1
ATOM 1158 O O . ASN A 1 143 ? 15.748 7.855 -16.233 1.00 88.69 143 ASN A O 1
ATOM 1162 N N . ARG A 1 144 ? 15.971 8.074 -18.451 1.00 88.94 144 ARG A N 1
ATOM 1163 C CA . ARG A 1 144 ? 15.777 9.532 -18.451 1.00 88.94 144 ARG A CA 1
ATOM 1164 C C . ARG A 1 144 ? 14.397 9.932 -17.927 1.00 88.94 144 ARG A C 1
ATOM 1166 O O . ARG A 1 144 ? 14.298 10.933 -17.221 1.00 88.94 144 ARG A O 1
ATOM 1173 N N . LEU A 1 145 ? 13.349 9.188 -18.288 1.00 88.81 145 LEU A N 1
ATOM 1174 C CA . LEU A 1 145 ? 11.988 9.459 -17.826 1.00 88.81 145 LEU A CA 1
ATOM 1175 C C . LEU A 1 145 ? 11.833 9.201 -16.324 1.00 88.81 145 LEU A C 1
ATOM 1177 O O . LEU A 1 145 ? 11.187 9.982 -15.630 1.00 88.81 145 LEU A O 1
ATOM 1181 N N . LEU A 1 146 ? 12.409 8.103 -15.839 1.00 86.69 146 LEU A N 1
ATOM 1182 C CA . LEU A 1 146 ? 12.144 7.569 -14.505 1.00 86.69 146 LEU A CA 1
ATOM 1183 C C . LEU A 1 146 ? 13.115 8.095 -13.442 1.00 86.69 146 LEU A C 1
ATOM 1185 O O . LEU A 1 146 ? 12.686 8.479 -12.357 1.00 86.69 146 LEU A O 1
ATOM 1189 N N . ASN A 1 147 ? 14.405 8.169 -13.769 1.00 83.69 147 ASN A N 1
ATOM 1190 C CA . ASN A 1 147 ? 15.475 8.565 -12.848 1.00 83.69 147 ASN A CA 1
ATOM 1191 C C . ASN A 1 147 ? 16.002 9.986 -13.116 1.00 83.69 147 ASN A C 1
ATOM 1193 O O . ASN A 1 147 ? 16.865 10.488 -12.394 1.00 83.69 147 ASN A O 1
ATOM 1197 N N . GLY A 1 148 ? 15.466 10.664 -14.135 1.00 73.31 148 GLY A N 1
ATOM 1198 C CA . GLY A 1 148 ? 15.910 11.988 -14.555 1.00 73.31 148 GLY A CA 1
ATOM 1199 C C . GLY A 1 148 ? 17.230 11.963 -15.331 1.00 73.31 148 GLY A C 1
ATOM 1200 O O . GLY A 1 148 ? 17.803 10.922 -15.644 1.00 73.31 148 GLY A O 1
ATOM 1201 N N . SER A 1 149 ? 17.726 13.147 -15.687 1.00 56.78 149 SER A N 1
ATOM 1202 C CA . SER A 1 149 ? 18.974 13.310 -16.442 1.00 56.78 149 SER A CA 1
ATOM 1203 C C . SER A 1 149 ? 20.199 13.263 -15.519 1.00 56.78 149 SER A C 1
ATOM 1205 O O . SER A 1 149 ? 20.898 14.265 -15.372 1.00 56.78 149 SER A O 1
ATOM 1207 N N . LEU A 1 150 ? 20.473 12.133 -14.869 1.00 47.16 150 LEU A N 1
ATOM 1208 C CA . LEU A 1 150 ? 21.777 11.924 -14.230 1.00 47.16 150 LEU A CA 1
ATOM 1209 C C . LEU A 1 150 ? 22.837 11.693 -15.313 1.00 47.16 150 LEU A C 1
ATOM 1211 O O . LEU A 1 150 ? 22.572 11.044 -16.326 1.00 47.16 150 LEU A O 1
ATOM 1215 N N . LYS A 1 151 ? 24.019 12.297 -15.131 1.00 45.72 151 LYS A N 1
ATOM 1216 C CA . LYS A 1 151 ? 25.161 12.123 -16.034 1.00 45.72 151 LYS A CA 1
ATOM 1217 C C . LYS A 1 151 ? 25.412 10.626 -16.176 1.00 45.72 151 LYS A C 1
ATOM 1219 O O . LYS A 1 151 ? 25.580 9.946 -15.171 1.00 45.72 151 LYS A O 1
ATOM 1224 N N . ALA A 1 152 ? 25.390 10.146 -17.413 1.00 44.06 152 ALA A N 1
ATOM 1225 C CA . ALA A 1 152 ? 25.823 8.806 -17.752 1.00 44.06 152 ALA A CA 1
ATOM 1226 C C . ALA A 1 152 ? 27.322 8.714 -17.439 1.00 44.06 152 ALA A C 1
ATOM 1228 O O . ALA A 1 152 ? 28.152 9.000 -18.295 1.00 44.06 152 ALA A O 1
ATOM 1229 N N . GLU A 1 153 ? 27.674 8.410 -16.192 1.00 46.12 153 GLU A N 1
ATOM 1230 C CA . GLU A 1 153 ? 28.876 7.619 -15.976 1.00 46.12 153 GLU A CA 1
ATOM 1231 C C . GLU A 1 153 ? 28.588 6.274 -16.636 1.00 46.12 153 GLU A C 1
ATOM 1233 O O . GLU A 1 153 ? 27.521 5.694 -16.421 1.00 46.12 153 GLU A O 1
ATOM 1238 N N . GLU A 1 154 ? 29.471 5.887 -17.554 1.00 47.53 154 GLU A N 1
ATOM 1239 C CA . GLU A 1 154 ? 29.417 4.644 -18.315 1.00 47.53 154 GLU A CA 1
ATOM 1240 C C . GLU A 1 154 ? 29.282 3.474 -17.337 1.00 47.53 154 GLU A C 1
ATOM 1242 O O . GLU A 1 154 ? 30.257 2.990 -16.770 1.00 47.53 154 GLU A O 1
ATOM 1247 N N . LEU A 1 155 ? 28.039 3.065 -17.083 1.00 48.66 155 LEU A N 1
ATOM 1248 C CA . LEU A 1 155 ? 27.741 1.841 -16.365 1.00 48.66 155 LEU A CA 1
ATOM 1249 C C . LEU A 1 155 ? 28.130 0.697 -17.290 1.00 48.66 155 LEU A C 1
ATOM 1251 O O . LEU A 1 155 ? 27.629 0.616 -18.411 1.00 48.66 155 LEU A O 1
ATOM 1255 N N . ASP A 1 156 ? 29.045 -0.142 -16.818 1.00 44.09 156 ASP A N 1
ATOM 1256 C CA . ASP A 1 156 ? 29.499 -1.342 -17.505 1.00 44.09 156 ASP A CA 1
ATOM 1257 C C . ASP A 1 156 ? 28.309 -2.288 -17.725 1.00 44.09 156 ASP A C 1
ATOM 1259 O O . ASP A 1 156 ? 27.823 -2.968 -16.819 1.00 44.09 156 ASP A O 1
ATOM 1263 N N . VAL A 1 157 ? 27.773 -2.240 -18.942 1.00 47.47 157 VAL A N 1
ATOM 1264 C CA . VAL A 1 157 ? 26.505 -2.867 -19.333 1.00 47.47 157 VAL A CA 1
ATOM 1265 C C . VAL A 1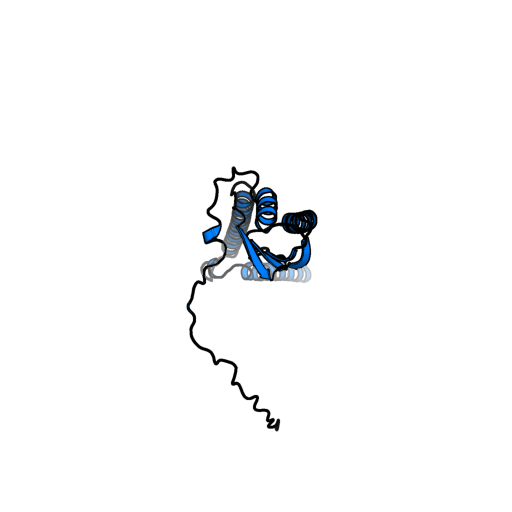 157 ? 26.629 -4.390 -19.428 1.00 47.47 157 VAL A C 1
ATOM 1267 O O . VAL A 1 157 ? 25.621 -5.094 -19.418 1.00 47.47 157 VAL A O 1
ATOM 1270 N N . HIS A 1 158 ? 27.858 -4.908 -19.481 1.00 45.50 158 HIS A N 1
ATOM 1271 C CA . HIS A 1 158 ? 28.128 -6.337 -19.604 1.00 45.50 158 HIS A CA 1
ATOM 1272 C C . HIS A 1 158 ? 27.660 -7.127 -18.372 1.00 45.50 158 HIS A C 1
ATOM 1274 O O . HIS A 1 158 ? 27.259 -8.278 -18.493 1.00 45.50 158 HIS A O 1
ATOM 1280 N N . ALA A 1 159 ? 27.644 -6.507 -17.188 1.00 44.12 159 ALA A N 1
ATOM 1281 C CA . ALA A 1 159 ? 27.186 -7.158 -15.960 1.00 44.12 159 ALA A CA 1
ATOM 1282 C C . ALA A 1 159 ? 25.650 -7.244 -15.834 1.00 44.12 159 ALA A C 1
ATOM 1284 O O . ALA A 1 159 ? 25.152 -8.021 -15.024 1.00 44.12 159 ALA A O 1
ATOM 1285 N N . LEU A 1 160 ? 24.891 -6.452 -16.607 1.00 51.41 160 LEU A N 1
ATOM 1286 C CA . LEU A 1 160 ? 23.422 -6.416 -16.535 1.00 51.41 160 LEU A CA 1
ATOM 1287 C C . LEU A 1 160 ? 22.742 -7.266 -17.624 1.00 51.41 160 LEU A C 1
ATOM 1289 O O . LEU A 1 160 ? 21.537 -7.489 -17.560 1.00 51.41 160 LEU A O 1
ATOM 1293 N N . LEU A 1 161 ? 23.505 -7.740 -18.614 1.00 51.69 161 LEU A N 1
ATOM 1294 C CA . LEU A 1 161 ? 23.027 -8.495 -19.777 1.00 51.69 161 LEU A CA 1
ATOM 1295 C C . LEU A 1 161 ? 23.288 -10.009 -19.652 1.00 51.69 161 LEU A C 1
ATOM 1297 O O . LEU A 1 161 ? 23.700 -10.632 -20.620 1.00 51.69 161 LEU A O 1
ATOM 1301 N N . CYS A 1 162 ? 22.931 -10.595 -18.503 1.00 35.16 162 CYS A N 1
ATOM 1302 C CA . CYS A 1 162 ? 22.919 -12.038 -18.182 1.00 35.16 162 CYS A CA 1
ATOM 1303 C C . CYS A 1 162 ? 24.140 -12.552 -17.394 1.00 35.16 162 CYS A C 1
ATOM 1305 O O . CYS A 1 162 ? 25.284 -12.465 -17.828 1.00 35.16 162 CYS A O 1
ATOM 1307 N N . MET A 1 163 ? 23.862 -13.183 -16.248 1.00 42.41 163 MET A N 1
ATOM 1308 C CA . MET A 1 163 ? 24.632 -14.342 -15.807 1.00 42.41 163 MET A CA 1
ATOM 1309 C C . MET A 1 163 ? 23.987 -15.564 -16.451 1.00 42.41 163 MET A C 1
ATOM 1311 O O . MET A 1 163 ? 22.803 -15.769 -16.221 1.00 42.41 163 MET A O 1
ATOM 1315 N N . GLU A 1 164 ? 24.751 -16.304 -17.253 1.00 41.97 164 GLU A N 1
ATOM 1316 C CA . GLU A 1 164 ? 24.679 -17.761 -17.466 1.00 41.97 164 GLU A CA 1
ATOM 1317 C C . GLU A 1 164 ? 25.686 -18.118 -18.579 1.00 41.97 164 GLU A C 1
ATOM 1319 O O . GLU A 1 164 ? 25.340 -18.387 -19.724 1.00 41.97 164 GLU A O 1
ATOM 1324 N N . GLU A 1 165 ? 26.980 -18.074 -18.246 1.00 47.31 165 GLU A N 1
ATOM 1325 C CA . GLU A 1 165 ? 27.924 -19.018 -18.847 1.00 47.31 165 GLU A CA 1
ATOM 1326 C C . GLU A 1 165 ? 27.815 -20.302 -18.021 1.00 47.31 165 GLU A C 1
ATOM 1328 O O . GLU A 1 165 ? 28.411 -20.377 -16.950 1.00 47.31 165 GLU A O 1
ATOM 1333 N N . GLU A 1 166 ? 27.063 -21.301 -18.486 1.00 38.25 166 GLU A N 1
ATOM 1334 C CA . GLU A 1 166 ? 27.286 -22.684 -18.058 1.00 38.25 166 GLU A CA 1
ATOM 1335 C C . GLU A 1 166 ? 27.304 -23.635 -19.265 1.00 38.25 166 GLU A C 1
ATOM 1337 O O . GLU A 1 166 ? 26.373 -23.728 -20.060 1.00 38.25 166 GLU A O 1
ATOM 1342 N N . GLU A 1 167 ? 28.479 -24.25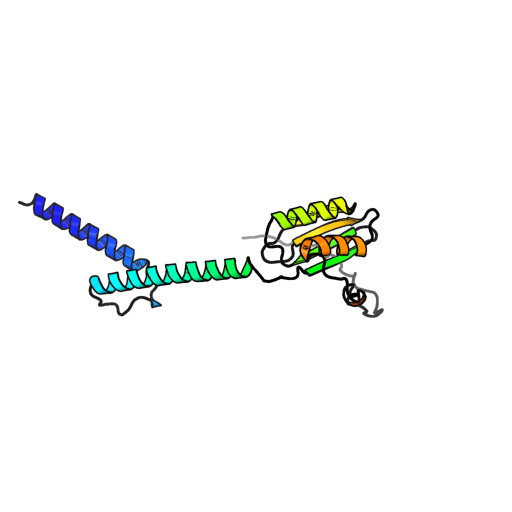0 -19.375 1.00 40.00 167 GLU A N 1
ATOM 1343 C CA . GLU A 1 167 ? 28.956 -25.418 -20.108 1.00 40.00 167 GLU A CA 1
ATOM 1344 C C . GLU A 1 167 ? 28.014 -26.211 -21.033 1.00 40.00 167 GLU A C 1
ATOM 1346 O O . GLU A 1 167 ? 26.934 -26.677 -20.676 1.00 40.00 167 GLU A O 1
ATOM 1351 N N . GLU A 1 168 ? 28.565 -26.529 -22.210 1.00 44.78 168 GLU A N 1
ATOM 1352 C CA . GLU A 1 168 ? 28.219 -27.711 -22.999 1.00 44.78 168 GLU A CA 1
ATOM 1353 C C . GLU A 1 168 ? 28.193 -28.969 -22.113 1.00 44.78 168 GLU A C 1
ATOM 1355 O O . GLU A 1 168 ? 29.231 -29.467 -21.676 1.00 44.78 168 GLU A O 1
ATOM 1360 N N . GLY A 1 169 ? 27.000 -29.517 -21.882 1.00 39.09 169 GLY A N 1
ATOM 1361 C CA . GLY A 1 169 ? 26.818 -30.660 -20.993 1.00 39.09 169 GLY A CA 1
ATOM 1362 C C . GLY A 1 169 ? 25.628 -31.541 -21.355 1.00 39.09 169 GLY A C 1
ATOM 1363 O O . GLY A 1 169 ? 24.672 -31.618 -20.602 1.00 39.09 169 GLY A O 1
ATOM 1364 N N . ASN A 1 170 ? 25.762 -32.264 -22.468 1.00 38.97 170 ASN A N 1
ATOM 1365 C CA . ASN A 1 170 ? 25.110 -33.544 -22.774 1.00 38.97 170 ASN A CA 1
ATOM 1366 C C . ASN A 1 170 ? 23.578 -33.568 -23.009 1.00 38.97 170 ASN A C 1
ATOM 1368 O O . ASN A 1 170 ? 22.751 -33.263 -22.155 1.00 38.97 170 ASN A O 1
ATOM 1372 N N . LEU A 1 171 ? 23.231 -34.017 -24.215 1.00 48.97 171 LEU A N 1
ATOM 1373 C CA . LEU A 1 171 ? 21.891 -34.322 -24.704 1.00 48.97 171 LEU A CA 1
ATOM 1374 C C . LEU A 1 171 ? 21.293 -35.524 -23.951 1.00 48.97 171 LEU A C 1
ATOM 1376 O O . LEU A 1 171 ? 21.931 -36.568 -23.904 1.00 48.97 171 LEU A O 1
ATOM 1380 N N . ASP A 1 172 ? 20.094 -35.358 -23.382 1.00 47.25 172 ASP A N 1
ATOM 1381 C CA . ASP A 1 172 ? 18.941 -36.287 -23.450 1.00 47.25 172 ASP A CA 1
ATOM 1382 C C . ASP A 1 172 ? 17.954 -36.013 -22.300 1.00 47.25 172 ASP A C 1
ATOM 1384 O O . ASP A 1 172 ? 17.987 -36.632 -21.238 1.00 47.25 172 ASP A O 1
ATOM 1388 N N . LEU A 1 173 ? 17.038 -35.062 -22.516 1.00 44.06 173 LEU A N 1
ATOM 1389 C CA . LEU A 1 173 ? 15.947 -34.748 -21.583 1.00 44.06 173 LEU A CA 1
ATOM 1390 C C . LEU A 1 173 ? 14.606 -34.598 -22.323 1.00 44.06 173 LEU A C 1
ATOM 1392 O O . LEU A 1 173 ? 13.868 -33.644 -22.099 1.00 44.06 173 LEU A O 1
ATOM 1396 N N . TRP A 1 174 ? 14.304 -35.518 -23.246 1.00 45.91 174 TRP A N 1
ATOM 1397 C CA . TRP A 1 174 ? 12.994 -35.572 -23.916 1.00 45.91 174 TRP A CA 1
ATOM 1398 C C . TRP A 1 174 ? 12.333 -36.957 -23.944 1.00 45.91 174 TRP A C 1
ATOM 1400 O O . TRP A 1 174 ? 11.243 -37.085 -24.497 1.00 45.91 174 TRP A O 1
ATOM 1410 N N . ASP A 1 175 ? 12.885 -37.959 -23.260 1.00 39.47 175 ASP A N 1
ATOM 1411 C CA . ASP A 1 175 ? 12.208 -39.249 -23.097 1.00 39.47 175 ASP A CA 1
ATOM 1412 C C . ASP A 1 175 ? 11.262 -39.226 -21.891 1.00 39.47 175 ASP A C 1
ATOM 1414 O O . ASP A 1 175 ? 11.533 -39.783 -20.828 1.00 39.47 175 ASP A O 1
ATOM 1418 N N . PHE A 1 176 ? 10.106 -38.588 -22.075 1.00 44.75 176 PHE A N 1
ATOM 1419 C CA . PHE A 1 176 ? 8.918 -38.928 -21.297 1.00 44.75 176 PHE A CA 1
ATOM 1420 C C . PHE A 1 176 ? 7.846 -39.484 -22.229 1.00 44.75 176 PHE A C 1
ATOM 1422 O O . PHE A 1 176 ? 7.122 -38.763 -22.916 1.00 44.75 176 PHE A O 1
ATOM 1429 N N . GLU A 1 177 ? 7.768 -40.810 -22.224 1.00 43.06 177 GLU A N 1
ATOM 1430 C CA . GLU A 1 177 ? 6.694 -41.607 -22.796 1.00 43.06 177 GLU A CA 1
ATOM 1431 C C . GLU A 1 177 ? 5.378 -41.253 -22.076 1.00 43.06 177 GLU A C 1
ATOM 1433 O O . GLU A 1 177 ? 5.249 -41.388 -20.856 1.00 43.06 177 GLU A O 1
ATOM 1438 N N . ILE A 1 178 ? 4.393 -40.735 -22.815 1.00 42.72 178 ILE A N 1
ATOM 1439 C CA . ILE A 1 178 ? 3.078 -40.397 -22.259 1.00 42.72 178 ILE A CA 1
ATOM 1440 C C . ILE A 1 178 ? 2.298 -41.699 -22.053 1.00 42.72 178 ILE A C 1
ATOM 1442 O O . ILE A 1 178 ? 1.674 -42.213 -22.981 1.00 42.72 178 ILE A O 1
ATOM 1446 N N . CYS A 1 179 ? 2.279 -42.210 -20.822 1.00 38.03 179 CYS A N 1
ATOM 1447 C CA . CYS A 1 179 ? 1.337 -43.255 -20.427 1.00 38.03 179 CYS A CA 1
ATOM 1448 C C . CYS A 1 179 ? -0.044 -42.642 -20.157 1.00 38.03 179 CYS A C 1
ATOM 1450 O O . CYS A 1 179 ? -0.304 -42.057 -19.104 1.00 38.03 179 CYS A O 1
ATOM 1452 N N . SER A 1 180 ? -0.937 -42.797 -21.132 1.00 45.09 180 SER A N 1
ATOM 1453 C CA . SER A 1 180 ? -2.381 -42.739 -20.926 1.00 45.09 180 SER A CA 1
ATOM 1454 C C . SER A 1 180 ? -2.815 -44.063 -20.298 1.00 45.09 180 SER A C 1
ATOM 1456 O O . SER A 1 180 ? -2.556 -45.101 -20.889 1.00 45.09 180 SER A O 1
ATOM 1458 N N . ASP A 1 181 ? -3.432 -44.035 -19.113 1.00 38.28 181 ASP A N 1
ATOM 1459 C CA . ASP A 1 181 ? -4.673 -44.784 -18.896 1.00 38.28 181 ASP A CA 1
ATOM 1460 C C . ASP A 1 181 ? -5.407 -44.390 -17.602 1.00 38.28 181 ASP A C 1
ATOM 1462 O O . ASP A 1 181 ? -4.893 -44.384 -16.484 1.00 38.28 181 ASP A O 1
ATOM 1466 N N . VAL A 1 182 ? -6.672 -44.060 -17.846 1.00 49.00 182 VAL A N 1
ATOM 1467 C CA . VAL A 1 182 ? -7.863 -44.003 -16.995 1.00 49.00 182 VAL A CA 1
ATOM 1468 C C . VAL A 1 182 ? -7.945 -45.157 -15.998 1.00 49.00 182 VAL A C 1
ATOM 1470 O O . VAL A 1 182 ? -7.914 -46.272 -16.476 1.00 49.00 182 VAL A O 1
ATOM 1473 N N . TRP A 1 183 ? -8.275 -44.922 -14.712 1.00 42.00 183 TRP A N 1
ATOM 1474 C CA . TRP A 1 183 ? -9.262 -45.757 -13.988 1.00 42.00 183 TRP A CA 1
ATOM 1475 C C . TRP A 1 183 ? -10.078 -44.974 -12.932 1.00 42.00 183 TRP A C 1
ATOM 1477 O O . TRP A 1 183 ? -9.588 -44.602 -11.874 1.00 42.00 183 TRP A O 1
ATOM 1487 N N . PHE A 1 184 ? -11.348 -44.750 -13.287 1.00 37.69 184 PHE A N 1
ATOM 1488 C CA . PHE A 1 184 ? -12.580 -44.913 -12.499 1.00 37.69 184 PHE A CA 1
ATOM 1489 C C . PHE A 1 184 ? -12.781 -44.222 -11.133 1.00 37.69 184 PHE A C 1
ATOM 1491 O O . PHE A 1 184 ? -12.279 -44.609 -10.084 1.00 37.69 184 PHE A O 1
ATOM 1498 N N . ARG A 1 185 ? -13.726 -43.276 -11.186 1.00 38.84 185 ARG A N 1
ATOM 1499 C CA . ARG A 1 185 ? -14.821 -43.066 -10.229 1.00 38.84 185 ARG A CA 1
ATOM 1500 C C . ARG A 1 185 ? -15.476 -44.407 -9.846 1.00 38.84 185 ARG A C 1
ATOM 1502 O O . ARG A 1 185 ? -15.841 -45.134 -10.758 1.00 38.84 185 ARG A O 1
ATOM 1509 N N . ASP A 1 186 ? -15.691 -44.658 -8.551 1.00 42.81 186 ASP A N 1
ATOM 1510 C CA . ASP A 1 186 ? -16.937 -45.238 -8.023 1.00 42.81 186 ASP A CA 1
ATOM 1511 C C . ASP A 1 186 ? -17.063 -45.080 -6.493 1.00 42.81 186 ASP A C 1
ATOM 1513 O O . ASP A 1 186 ? -16.093 -45.260 -5.758 1.00 42.81 186 ASP A O 1
ATOM 1517 N N . CYS A 1 187 ? -18.309 -44.777 -6.095 1.00 48.88 187 CYS A N 1
ATOM 1518 C CA . CYS A 1 187 ? -18.924 -44.645 -4.760 1.00 48.88 187 CYS A CA 1
ATOM 1519 C C . CYS A 1 187 ? -18.506 -43.471 -3.859 1.00 48.88 187 CYS A C 1
ATOM 1521 O O . CYS A 1 187 ? -17.539 -43.596 -3.078 1.00 48.88 187 CYS A O 1
#

Radius of gyration: 31.65 Å; chains: 1; bounding box: 76×60×74 Å

Sequence (187 aa):
MLERKVIEKNRRNKMKGLYSQLFTLIPDHFKSKETLEISERVYETITYIESLKANIEKIKNKKDAHGASTSQSLEIQIHEMSLDADVVLITGLKNQSHFYDVIRTLDHCGTDVMHANFSACGPSTFHVNRKKIEVMDMYRKLNRLLNGSLKAEELDVHALLCMEEEEEGNLDLWDFEICSDVWFRDC

InterPro domains:
  IPR011598 Myc-type, basic helix-loop-helix (bHLH) domain [PF00010] (5-53)
  IPR011598 Myc-type, basic helix-loop-helix (bHLH) domain [PS50888] (1-52)
  IPR015660 Achaete-scute transcription factor-related [PTHR13935] (2-128)
  IPR036638 Helix-loop-helix DNA-binding domain superfamily [G3DSA:4.10.280.10] (2-84)
  IPR036638 Helix-loop-helix DNA-binding domain superfamily [SSF47459] (5-67)